Protein AF-X0T5D3-F1 (afdb_monomer)

Mean predicted aligned error: 4.94 Å

Sequence (206 aa):
YFKKELVDKYGFDVNTVKEMEDLEPFLAMVKEQDPDIFPTGIAAIGGGNWAGWITHFGFDEVVGRDMPGAVRLDDTGEIPTAINQYKTDEFKKFARTVADWYQKGYIRSDALAITDATPMVKGALMGVSFGGNCKPGNSAEHLAANGWEIISYPISESVLKTSSIISTMHGINRTSKNPERAMMFMELLNTDVELYNLLTFGIEGI

pLDDT: mean 92.13, std 6.22, range [59.97, 98.38]

Nearest PDB structures (foldseek):
  5swa-assembly1_A  TM=7.106E-01  e=6.062E-08  Streptococcus pneumoniae
  5suo-assembly1_A  TM=8.294E-01  e=1.086E-06  Streptococcus pneumoniae
  5swb-assembly4_G  TM=6.856E-01  e=2.126E-07  Streptococcus pneumoniae
  6h0h-assembly2_B  TM=4.007E-01  e=3.051E-01  Bifidobacterium animalis subsp. lactis Bl-04
  8xbc-assembly1_A  TM=5.392E-01  e=8.863E-01  Vibrio sp. EA2

Structure (mmCIF, N/CA/C/O backbone):
data_AF-X0T5D3-F1
#
_entry.id   AF-X0T5D3-F1
#
loop_
_atom_site.group_PDB
_atom_site.id
_atom_site.type_symbol
_atom_site.label_atom_id
_atom_site.label_alt_id
_atom_site.label_comp_id
_atom_site.label_asym_id
_atom_site.label_entity_id
_atom_site.label_seq_id
_atom_site.pdbx_PDB_ins_code
_atom_site.Cartn_x
_atom_site.Cartn_y
_atom_site.Cartn_z
_atom_site.occupancy
_atom_site.B_iso_or_equiv
_atom_site.auth_seq_id
_atom_site.auth_comp_id
_atom_site.auth_asym_id
_atom_site.auth_atom_id
_atom_site.pdbx_PDB_model_num
ATOM 1 N N . TYR A 1 1 ? -7.374 -0.073 2.476 1.00 90.38 1 TYR A N 1
ATOM 2 C CA . TYR A 1 1 ? -8.604 -0.886 2.439 1.00 90.38 1 TYR A CA 1
ATOM 3 C C . TYR A 1 1 ? -9.351 -0.728 3.749 1.00 90.38 1 TYR A C 1
ATOM 5 O O . TYR A 1 1 ? -8.736 -0.882 4.796 1.00 90.38 1 TYR A O 1
ATOM 13 N N . PHE A 1 2 ? -10.643 -0.413 3.707 1.00 95.00 2 PHE A N 1
ATOM 14 C CA . PHE A 1 2 ? -11.493 -0.342 4.902 1.00 95.00 2 PHE A CA 1
ATOM 15 C C . PHE A 1 2 ? -12.265 -1.647 5.067 1.00 95.00 2 PHE A C 1
ATOM 17 O O . PHE A 1 2 ? -12.753 -2.179 4.071 1.00 95.00 2 PHE A O 1
ATOM 24 N N . LYS A 1 3 ? -12.435 -2.145 6.294 1.00 96.44 3 LYS A N 1
ATOM 25 C CA . LYS A 1 3 ? -13.370 -3.242 6.575 1.00 96.44 3 LYS A CA 1
ATOM 26 C C . LYS A 1 3 ? -14.795 -2.747 6.345 1.00 96.44 3 LYS A C 1
ATOM 28 O O . LYS A 1 3 ? -15.264 -1.871 7.070 1.00 96.44 3 LYS A O 1
ATOM 33 N N . LYS A 1 4 ? -15.469 -3.295 5.326 1.00 96.88 4 LYS A N 1
ATOM 34 C CA . LYS A 1 4 ? -16.761 -2.780 4.841 1.00 96.88 4 LYS A CA 1
ATOM 35 C C . LYS A 1 4 ? -17.812 -2.738 5.953 1.00 96.88 4 LYS A C 1
ATOM 37 O O . LYS A 1 4 ? -18.483 -1.730 6.117 1.00 96.88 4 LYS A O 1
ATOM 42 N N . GLU A 1 5 ? -17.877 -3.800 6.750 1.00 97.38 5 GLU A N 1
ATOM 43 C CA . GLU A 1 5 ? -18.797 -3.926 7.884 1.00 97.38 5 GLU A CA 1
ATOM 44 C C . GLU A 1 5 ? -18.714 -2.737 8.854 1.00 97.38 5 GLU A C 1
ATOM 46 O O . GLU A 1 5 ? -19.742 -2.225 9.282 1.00 97.38 5 GLU A O 1
ATOM 51 N N . LEU A 1 6 ? -17.505 -2.253 9.165 1.00 98.31 6 LEU A N 1
ATOM 52 C CA . LEU A 1 6 ? -17.321 -1.119 10.077 1.00 98.31 6 LEU A CA 1
ATOM 53 C C . LEU A 1 6 ? -17.702 0.208 9.419 1.00 98.31 6 LEU A C 1
ATOM 55 O O . LEU A 1 6 ? -18.280 1.076 10.067 1.00 98.31 6 LEU A O 1
ATOM 59 N N . VAL A 1 7 ? -17.405 0.362 8.126 1.00 98.06 7 VAL A N 1
ATOM 60 C CA . VAL A 1 7 ? -17.816 1.547 7.360 1.00 98.06 7 VAL A CA 1
ATOM 61 C C . VAL A 1 7 ? -19.337 1.660 7.335 1.00 98.06 7 VAL A C 1
ATOM 63 O O . VAL A 1 7 ? -19.871 2.721 7.655 1.00 98.06 7 VAL A O 1
ATOM 66 N N . ASP A 1 8 ? -20.027 0.559 7.033 1.00 98.12 8 ASP A N 1
ATOM 67 C CA . ASP A 1 8 ? -21.488 0.503 7.027 1.00 98.12 8 ASP A CA 1
ATOM 68 C C . ASP A 1 8 ? -22.060 0.739 8.437 1.00 98.12 8 ASP A C 1
ATOM 70 O O . ASP A 1 8 ? -22.995 1.523 8.597 1.00 98.12 8 ASP A O 1
ATOM 74 N N . LYS A 1 9 ? -21.477 0.103 9.468 1.00 97.94 9 LYS A N 1
ATOM 75 C CA . LYS A 1 9 ? -21.903 0.217 10.876 1.00 97.94 9 LYS A CA 1
ATOM 76 C C . LYS A 1 9 ? -21.876 1.659 11.375 1.00 97.94 9 LYS A C 1
ATOM 78 O O . LYS A 1 9 ? -22.801 2.077 12.066 1.00 97.94 9 LYS A O 1
ATOM 83 N N . TYR A 1 10 ? -20.826 2.408 11.046 1.00 97.75 10 TYR A N 1
ATOM 84 C CA . TYR A 1 10 ? -20.667 3.786 11.513 1.00 97.75 10 TYR A CA 1
ATOM 85 C C . TYR A 1 10 ? -21.203 4.835 10.537 1.00 97.75 10 TYR A C 1
ATOM 87 O O . TYR A 1 10 ? -21.203 6.019 10.865 1.00 97.75 10 TYR A O 1
ATOM 95 N N . GLY A 1 11 ? -21.621 4.432 9.333 1.00 97.31 11 GLY A N 1
ATOM 96 C CA . GLY A 1 11 ? -21.974 5.367 8.266 1.00 97.31 11 GLY A CA 1
ATOM 97 C C . GLY A 1 11 ? -20.806 6.279 7.875 1.00 97.31 11 GLY A C 1
ATOM 98 O O . GLY A 1 11 ? -21.018 7.456 7.587 1.00 97.31 11 GLY A O 1
ATOM 99 N N . PHE A 1 12 ? -19.573 5.766 7.920 1.00 97.56 12 PHE A N 1
ATOM 100 C CA . PHE A 1 12 ? -18.382 6.550 7.598 1.00 97.56 12 PHE A CA 1
ATOM 101 C C . PHE A 1 12 ? -18.295 6.791 6.086 1.00 97.56 12 PHE A C 1
ATOM 103 O O . PHE A 1 12 ? -18.303 5.848 5.296 1.00 97.56 12 PHE A O 1
ATOM 110 N N . ASP A 1 13 ? -18.189 8.048 5.662 1.00 96.56 13 ASP A N 1
ATOM 111 C CA . ASP A 1 13 ? -18.019 8.370 4.247 1.00 96.56 13 ASP A CA 1
ATOM 112 C C . ASP A 1 13 ? -16.537 8.307 3.861 1.00 96.56 13 ASP A C 1
ATOM 114 O O . ASP A 1 13 ? -15.771 9.233 4.107 1.00 96.56 13 ASP A O 1
ATOM 118 N N . VAL A 1 14 ? -16.125 7.217 3.211 1.00 94.94 14 VAL A N 1
ATOM 119 C CA . VAL A 1 14 ? -14.732 7.041 2.762 1.00 94.94 14 VAL A CA 1
ATOM 120 C C . VAL A 1 14 ? -14.269 8.136 1.794 1.00 94.94 14 VAL A C 1
ATOM 122 O O . VAL A 1 14 ? -13.068 8.371 1.689 1.00 94.94 14 VAL A O 1
ATOM 125 N N . ASN A 1 15 ? -15.190 8.839 1.123 1.00 94.94 15 ASN A N 1
ATOM 126 C CA . ASN A 1 15 ? -14.850 9.912 0.186 1.00 94.94 15 ASN A CA 1
ATOM 127 C C . ASN A 1 15 ? -14.327 11.175 0.883 1.00 94.94 15 ASN A C 1
ATOM 129 O O . ASN A 1 15 ? -13.747 12.045 0.229 1.00 94.94 15 ASN A O 1
ATOM 133 N N . THR A 1 16 ? -14.513 11.300 2.200 1.00 94.25 16 THR A N 1
ATOM 134 C CA . THR A 1 16 ? -13.952 12.423 2.961 1.00 94.25 16 THR A CA 1
ATOM 135 C C . THR A 1 16 ? -12.461 12.256 3.222 1.00 94.25 16 THR A C 1
ATOM 137 O O . THR A 1 16 ? -11.817 13.226 3.605 1.00 94.25 16 THR A O 1
ATOM 140 N N . VAL A 1 17 ? -11.905 11.059 3.011 1.00 93.75 17 VAL A N 1
ATOM 141 C CA . VAL A 1 17 ? -10.496 10.762 3.276 1.00 93.75 17 VAL A CA 1
ATOM 142 C C . VAL A 1 17 ? -9.631 11.283 2.135 1.00 93.75 17 VAL A C 1
ATOM 144 O O . VAL A 1 17 ? -9.708 10.791 1.006 1.00 93.75 17 VAL A O 1
ATOM 147 N N . LYS A 1 18 ? -8.792 12.275 2.432 1.00 90.44 18 LYS A N 1
ATOM 148 C CA . LYS A 1 18 ? -7.822 12.856 1.496 1.00 90.44 18 LYS A CA 1
ATOM 149 C C . LYS A 1 18 ? -6.404 12.727 2.007 1.00 90.44 18 LYS A C 1
ATOM 151 O O . LYS A 1 18 ? -5.516 12.481 1.206 1.00 90.44 18 LYS A O 1
ATOM 156 N N . GLU A 1 19 ? -6.201 12.864 3.307 1.0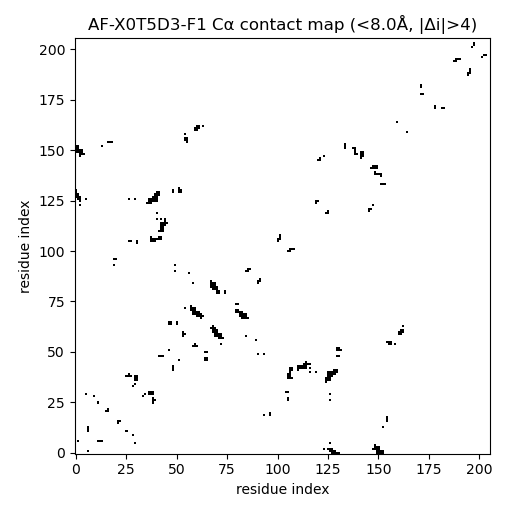0 91.12 19 GLU A N 1
ATOM 157 C CA . GLU A 1 19 ? -4.924 12.665 3.984 1.00 91.12 19 GLU A CA 1
ATOM 158 C C . GLU A 1 19 ? -5.053 11.635 5.110 1.00 91.12 19 GLU A C 1
ATOM 160 O O . GLU A 1 19 ? -6.144 11.150 5.418 1.00 91.12 19 GLU A O 1
ATOM 165 N N . MET A 1 20 ? -3.927 11.240 5.708 1.00 91.38 20 MET A N 1
ATOM 166 C CA . MET A 1 20 ? -3.942 10.230 6.768 1.00 91.38 20 MET A CA 1
ATOM 167 C C . MET A 1 20 ? -4.801 10.672 7.950 1.00 91.38 20 MET A C 1
ATOM 169 O O . MET A 1 20 ? -5.554 9.867 8.483 1.00 91.38 20 MET A O 1
ATOM 173 N N . GLU A 1 21 ? -4.714 11.942 8.334 1.00 94.25 21 GLU A N 1
ATOM 174 C CA . GLU A 1 21 ? -5.425 12.533 9.465 1.00 94.25 21 GLU A CA 1
ATOM 175 C C . GLU A 1 21 ? -6.951 12.405 9.347 1.00 94.25 21 GLU A C 1
ATOM 177 O O . GLU A 1 21 ? -7.622 12.207 10.359 1.00 94.25 21 GLU A O 1
ATOM 182 N N . ASP A 1 22 ? -7.500 12.401 8.128 1.00 95.56 22 ASP A N 1
ATOM 183 C CA . ASP A 1 22 ? -8.940 12.232 7.884 1.00 95.56 22 ASP A CA 1
ATOM 184 C C . ASP A 1 22 ? -9.466 10.845 8.295 1.00 95.56 22 ASP A C 1
ATOM 186 O O . ASP A 1 22 ? -10.675 10.634 8.400 1.00 95.56 22 ASP A O 1
ATOM 190 N N . LEU A 1 23 ? -8.574 9.879 8.542 1.00 95.69 23 LEU A N 1
ATOM 191 C CA . LEU A 1 23 ? -8.940 8.566 9.073 1.00 95.69 23 LEU A CA 1
ATOM 192 C C . LEU A 1 23 ? -9.260 8.612 10.567 1.00 95.69 23 LEU A C 1
ATOM 194 O O . LEU A 1 23 ? -9.943 7.716 11.059 1.00 95.69 23 LEU A O 1
ATOM 198 N N . GLU A 1 24 ? -8.785 9.622 11.300 1.00 97.12 24 GLU A N 1
ATOM 199 C CA . GLU A 1 24 ? -8.873 9.664 12.761 1.00 97.12 24 GLU A CA 1
ATOM 200 C C . GLU A 1 24 ? -10.295 9.448 13.315 1.00 97.12 24 GLU A C 1
ATOM 202 O O . GLU A 1 24 ? -10.427 8.631 14.230 1.00 97.12 24 GLU A O 1
ATOM 207 N N . PRO A 1 25 ? -11.367 10.063 12.773 1.00 97.62 25 PRO A N 1
ATOM 208 C CA . PRO A 1 25 ? -12.726 9.805 13.248 1.00 97.62 25 PRO A CA 1
ATOM 209 C C . PRO A 1 25 ? -13.123 8.329 13.131 1.00 97.62 25 PRO A C 1
ATOM 211 O O . PRO A 1 25 ? -13.709 7.768 14.055 1.00 97.62 25 PRO A O 1
ATOM 214 N N . PHE A 1 26 ? -12.762 7.674 12.024 1.00 98.19 26 PHE A N 1
ATOM 215 C CA . PHE A 1 26 ? -13.008 6.246 11.835 1.00 98.19 26 PHE A CA 1
ATOM 216 C C . PHE A 1 26 ? -12.208 5.407 12.835 1.00 98.19 26 PHE A C 1
ATOM 218 O O . PHE A 1 26 ? -12.765 4.516 13.472 1.00 98.19 26 PHE A O 1
ATOM 225 N N . LEU A 1 27 ? -10.923 5.720 13.031 1.00 98.38 27 LEU A N 1
ATOM 226 C CA . LEU A 1 27 ? -10.068 5.009 13.986 1.00 98.38 27 LEU A CA 1
ATOM 227 C C . LEU A 1 27 ? -10.582 5.129 15.426 1.00 98.38 27 LEU A C 1
ATOM 229 O O . LEU A 1 27 ? -10.565 4.142 16.164 1.00 98.38 27 LEU A O 1
ATOM 233 N N . ALA A 1 28 ? -11.070 6.313 15.805 1.00 98.12 28 ALA A N 1
ATOM 234 C CA . ALA A 1 28 ? -11.669 6.569 17.108 1.00 98.12 28 ALA A CA 1
ATOM 235 C C . ALA A 1 28 ? -12.929 5.718 17.327 1.00 98.12 28 ALA A C 1
ATOM 237 O O . ALA A 1 28 ? -13.038 5.048 18.354 1.00 98.12 28 ALA A O 1
ATOM 238 N N . MET A 1 29 ? -13.831 5.670 16.337 1.00 98.06 29 MET A N 1
ATOM 239 C CA . MET A 1 29 ? -15.051 4.853 16.405 1.00 98.06 29 MET A CA 1
ATOM 240 C C . MET A 1 29 ? -14.738 3.362 16.543 1.00 98.06 29 MET A C 1
ATOM 242 O O . MET A 1 29 ? -15.309 2.708 17.416 1.00 98.06 29 MET A O 1
ATOM 246 N N . VAL A 1 30 ? -13.784 2.839 15.759 1.00 98.25 30 VAL A N 1
ATOM 247 C CA . VAL A 1 30 ? -13.334 1.440 15.889 1.00 98.25 30 VAL A CA 1
ATOM 248 C C . VAL A 1 30 ? -12.785 1.178 17.286 1.00 98.25 30 VAL A C 1
ATOM 250 O O . VAL A 1 30 ? -13.138 0.184 17.916 1.00 98.25 30 VAL A O 1
ATOM 253 N N . LYS A 1 31 ? -11.948 2.083 17.803 1.00 97.62 31 LYS A N 1
ATOM 254 C CA . LYS A 1 31 ? -11.322 1.916 19.116 1.00 97.62 31 LYS A CA 1
ATOM 255 C C . LYS A 1 31 ? -12.337 1.887 20.259 1.00 97.62 31 LYS A C 1
ATOM 257 O O . LYS A 1 31 ? -12.145 1.135 21.213 1.00 97.62 31 LYS A O 1
ATOM 262 N N . GLU A 1 32 ? -13.355 2.736 20.187 1.00 97.31 32 GLU A N 1
ATOM 263 C CA . GLU A 1 32 ? -14.368 2.886 21.231 1.00 97.31 32 GLU A CA 1
ATOM 264 C C . GLU A 1 32 ? -15.408 1.761 21.197 1.00 97.31 32 GLU A C 1
ATOM 266 O O . GLU A 1 32 ? -15.801 1.256 22.248 1.00 97.31 32 GLU A O 1
ATOM 271 N N . GLN A 1 33 ? -15.848 1.358 20.002 1.00 97.75 33 GLN A N 1
ATOM 272 C CA . GLN A 1 33 ? -17.023 0.497 19.841 1.00 97.75 33 GLN A CA 1
ATOM 273 C C . GLN A 1 33 ? -16.688 -0.965 19.526 1.00 97.75 33 GLN A C 1
ATOM 275 O O . GLN A 1 33 ? -17.533 -1.834 19.746 1.00 97.75 33 GLN A O 1
ATOM 280 N N . ASP A 1 34 ? -15.478 -1.255 19.038 1.00 97.12 34 ASP A N 1
ATOM 281 C CA . ASP A 1 34 ? -15.072 -2.588 18.580 1.00 97.12 34 ASP A CA 1
ATOM 282 C C . ASP A 1 34 ? -13.679 -2.947 19.135 1.00 97.12 34 ASP A C 1
ATOM 284 O O . ASP A 1 34 ? -12.702 -3.021 18.389 1.00 97.12 34 ASP A O 1
ATOM 288 N N . PRO A 1 35 ? -13.560 -3.185 20.458 1.00 93.38 35 PRO A N 1
ATOM 289 C CA . PRO A 1 35 ? -12.271 -3.352 21.139 1.00 93.38 35 PRO A CA 1
ATOM 290 C C . PRO A 1 35 ? -11.464 -4.580 20.688 1.00 93.38 35 PRO A C 1
ATOM 292 O O . PRO A 1 35 ? -10.248 -4.605 20.886 1.00 93.38 35 PRO A O 1
ATOM 295 N N . ASP A 1 36 ? -12.116 -5.572 20.074 1.00 94.38 36 ASP A N 1
ATOM 296 C CA . ASP A 1 36 ? -11.475 -6.763 19.497 1.00 94.38 36 ASP A CA 1
ATOM 297 C C . ASP A 1 36 ? -10.887 -6.511 18.094 1.00 94.38 36 ASP A C 1
ATOM 299 O O . ASP A 1 36 ? -10.193 -7.366 17.538 1.00 94.38 36 ASP A O 1
ATOM 303 N N . ILE A 1 37 ? -11.151 -5.337 17.512 1.00 97.06 37 ILE A N 1
ATOM 304 C CA . ILE A 1 37 ? -10.625 -4.909 16.219 1.00 97.06 37 ILE A CA 1
ATOM 305 C C . ILE A 1 37 ? -9.512 -3.889 16.438 1.00 97.06 37 ILE A C 1
ATOM 307 O O . ILE A 1 37 ? -9.650 -2.904 17.161 1.00 97.06 37 ILE A O 1
ATOM 311 N N . PHE A 1 38 ? -8.392 -4.083 15.750 1.00 95.81 38 PHE A N 1
ATOM 312 C CA . PHE A 1 38 ? -7.336 -3.083 15.689 1.00 95.81 38 PHE A CA 1
ATOM 313 C C . PHE A 1 38 ? -7.755 -1.975 14.724 1.00 95.81 38 PHE A C 1
ATOM 315 O O . PHE A 1 38 ? -8.003 -2.273 13.551 1.00 95.81 38 PHE A O 1
ATOM 322 N N . PRO A 1 39 ? -7.819 -0.701 15.159 1.00 97.38 39 PRO A N 1
ATOM 323 C CA . PRO A 1 39 ? -8.232 0.385 14.277 1.00 97.38 39 PRO A CA 1
ATOM 324 C C . PRO A 1 39 ? -7.399 0.443 12.998 1.00 97.38 39 PRO A C 1
ATOM 326 O O . PRO A 1 39 ? -7.960 0.537 11.909 1.00 97.38 39 PRO A O 1
ATOM 329 N N . THR A 1 40 ? -6.077 0.282 13.116 1.00 94.88 40 THR A N 1
ATOM 330 C CA . THR A 1 40 ? -5.146 0.243 11.982 1.00 94.88 40 THR A CA 1
ATOM 331 C C . THR A 1 40 ? -4.451 -1.111 11.825 1.00 94.88 40 THR A C 1
ATOM 333 O O . THR A 1 40 ? -4.220 -1.836 12.792 1.00 94.88 40 THR A O 1
ATOM 336 N N . GLY A 1 41 ? -4.037 -1.408 10.594 1.00 91.31 41 GLY A N 1
ATOM 337 C CA . GLY A 1 41 ? -3.129 -2.501 10.242 1.00 91.31 41 GLY A CA 1
ATOM 338 C C . GLY A 1 41 ? -1.643 -2.127 10.261 1.00 91.31 41 GLY A C 1
ATOM 339 O O . GLY A 1 41 ? -0.847 -2.825 9.638 1.00 91.31 41 GLY A O 1
ATOM 340 N N . ILE A 1 42 ? -1.262 -1.019 10.909 1.00 92.31 42 ILE A N 1
ATOM 341 C CA . ILE A 1 42 ? 0.143 -0.592 11.000 1.00 92.31 42 ILE A CA 1
ATOM 342 C C . ILE A 1 42 ? 0.928 -1.603 11.835 1.00 92.31 42 ILE A C 1
ATOM 344 O O . ILE A 1 42 ? 0.615 -1.851 12.999 1.00 92.31 42 ILE A O 1
ATOM 348 N N . ALA A 1 43 ? 1.978 -2.149 11.232 1.00 90.38 43 ALA A N 1
ATOM 349 C CA . ALA A 1 43 ? 2.872 -3.139 11.821 1.00 90.38 43 ALA A CA 1
ATOM 350 C C . ALA A 1 43 ? 4.278 -3.013 11.214 1.00 90.38 43 ALA A C 1
ATOM 352 O O . ALA A 1 43 ? 4.466 -2.320 10.209 1.00 90.38 43 ALA A O 1
ATOM 353 N N . ALA A 1 44 ? 5.270 -3.692 11.789 1.00 87.06 44 ALA A N 1
ATOM 354 C CA . ALA A 1 44 ? 6.619 -3.818 11.226 1.00 87.06 44 ALA A CA 1
ATOM 355 C C . ALA A 1 44 ? 6.685 -4.842 10.071 1.00 87.06 44 ALA A C 1
ATOM 357 O O . ALA A 1 44 ? 7.592 -5.671 9.996 1.00 87.06 44 ALA A O 1
ATOM 358 N N . ILE A 1 45 ? 5.716 -4.774 9.156 1.00 76.50 45 ILE A N 1
ATOM 359 C CA . ILE A 1 45 ? 5.669 -5.590 7.942 1.00 76.50 45 ILE A CA 1
ATOM 360 C C . ILE A 1 45 ? 6.612 -5.030 6.867 1.00 76.50 45 ILE A C 1
ATOM 362 O O . ILE A 1 45 ? 6.790 -3.815 6.741 1.00 76.50 45 ILE A O 1
ATOM 366 N N . GLY A 1 46 ? 7.248 -5.929 6.108 1.00 60.62 46 GLY A N 1
ATOM 367 C CA . GLY A 1 46 ? 8.281 -5.586 5.125 1.00 60.62 46 GLY A CA 1
ATOM 368 C C . GLY A 1 46 ? 7.797 -4.607 4.048 1.00 60.62 46 GLY A C 1
ATOM 369 O O . GLY A 1 46 ? 6.729 -4.795 3.466 1.00 60.62 46 GLY A O 1
ATOM 370 N N . GLY A 1 47 ? 8.602 -3.575 3.766 1.00 59.97 47 GLY A N 1
ATOM 371 C CA . GLY A 1 47 ? 8.294 -2.526 2.791 1.00 59.97 47 GLY A CA 1
ATOM 372 C C . GLY A 1 47 ? 7.702 -1.238 3.368 1.00 59.97 47 GLY A C 1
ATOM 373 O O . GLY A 1 47 ? 7.255 -0.421 2.571 1.00 59.97 47 GLY A O 1
ATOM 374 N N . GLY A 1 48 ? 7.688 -1.072 4.699 1.00 68.88 48 GLY A N 1
ATOM 375 C CA . GLY A 1 48 ? 7.481 0.193 5.412 1.00 68.88 48 GLY A CA 1
ATOM 376 C C . GLY A 1 48 ? 6.090 0.830 5.268 1.00 68.88 48 GLY A C 1
ATOM 377 O O . GLY A 1 48 ? 5.629 1.137 4.173 1.00 68.88 48 GLY A O 1
ATOM 378 N N . ASN A 1 49 ? 5.437 1.160 6.390 1.00 83.69 49 ASN A N 1
ATOM 379 C CA . ASN A 1 49 ? 4.163 1.906 6.375 1.00 83.69 49 ASN A CA 1
ATOM 380 C C . ASN A 1 49 ? 4.267 3.231 5.586 1.00 83.69 49 ASN A C 1
ATOM 382 O O . ASN A 1 49 ? 3.332 3.608 4.889 1.00 83.69 49 ASN A O 1
ATOM 386 N N . TRP A 1 50 ? 5.433 3.888 5.638 1.00 88.44 50 TRP A N 1
ATOM 387 C CA . TRP A 1 50 ? 5.754 5.058 4.815 1.00 88.44 50 TRP A CA 1
ATOM 388 C C . TRP A 1 50 ? 5.820 4.727 3.319 1.00 88.44 50 TRP A C 1
ATOM 390 O O . TRP A 1 50 ? 5.194 5.403 2.507 1.00 88.44 50 TRP A O 1
ATOM 400 N N . ALA A 1 51 ? 6.556 3.678 2.936 1.00 83.75 51 ALA A N 1
ATOM 401 C CA . ALA A 1 51 ? 6.752 3.349 1.526 1.00 83.75 51 ALA A CA 1
ATOM 402 C C . ALA A 1 51 ? 5.460 2.851 0.853 1.00 83.75 51 ALA A C 1
ATOM 404 O O . ALA A 1 51 ? 5.281 3.022 -0.352 1.00 83.75 51 ALA A O 1
ATOM 405 N N . GLY A 1 52 ? 4.527 2.291 1.630 1.00 82.06 52 GLY A N 1
ATOM 406 C CA . GLY A 1 52 ? 3.172 1.978 1.170 1.00 82.06 52 GLY A CA 1
ATOM 407 C C . GLY A 1 52 ? 2.343 3.206 0.768 1.00 82.06 52 GLY A C 1
ATOM 408 O O . GLY A 1 52 ? 1.402 3.060 -0.006 1.00 82.06 52 GLY A O 1
ATOM 409 N N . TRP A 1 53 ? 2.708 4.398 1.249 1.00 86.25 53 TRP A N 1
ATOM 410 C CA . TRP A 1 53 ? 2.025 5.678 1.010 1.00 86.25 53 TRP A CA 1
ATOM 411 C C . TRP A 1 53 ? 2.873 6.678 0.213 1.00 86.25 53 TRP A C 1
ATOM 413 O O . TRP A 1 53 ? 2.488 7.827 0.027 1.00 86.25 53 TRP A O 1
ATOM 423 N N . ILE A 1 54 ? 4.036 6.261 -0.281 1.00 88.31 54 ILE A N 1
ATOM 424 C CA . ILE A 1 54 ? 5.025 7.161 -0.884 1.00 88.31 54 ILE A CA 1
ATOM 425 C C . ILE A 1 54 ? 4.480 7.972 -2.072 1.00 88.31 54 ILE A C 1
ATOM 427 O O . ILE A 1 54 ? 4.800 9.151 -2.200 1.00 88.31 54 ILE A O 1
ATOM 431 N N . THR A 1 55 ? 3.577 7.389 -2.868 1.00 89.62 55 THR A N 1
ATOM 432 C CA . THR A 1 55 ? 2.908 8.073 -3.987 1.00 89.62 55 THR A CA 1
ATOM 433 C C . THR A 1 55 ? 1.931 9.139 -3.518 1.00 89.62 55 THR A C 1
ATOM 435 O O . THR A 1 55 ? 1.839 10.194 -4.135 1.00 89.62 55 THR A O 1
ATOM 438 N N . HIS A 1 56 ? 1.227 8.892 -2.410 1.00 89.81 56 HIS A N 1
ATOM 439 C CA . HIS A 1 56 ? 0.343 9.877 -1.789 1.00 89.81 56 HIS A CA 1
ATOM 440 C C . HIS A 1 56 ? 1.134 11.108 -1.323 1.00 89.81 56 HIS A C 1
ATOM 442 O O . HIS A 1 56 ? 0.663 12.232 -1.455 1.00 89.81 56 HIS A O 1
ATOM 448 N N . PHE A 1 57 ? 2.376 10.913 -0.877 1.00 92.12 57 PHE A N 1
ATOM 449 C CA . PHE A 1 57 ? 3.282 12.007 -0.520 1.00 92.12 57 PHE A CA 1
ATOM 450 C C . PHE A 1 57 ? 4.021 12.633 -1.718 1.00 92.12 57 PHE A C 1
ATOM 452 O O . PHE A 1 57 ? 4.895 13.478 -1.523 1.00 92.12 57 PHE A O 1
ATOM 459 N N . GLY A 1 58 ? 3.688 12.244 -2.953 1.00 92.75 58 GLY A N 1
ATOM 460 C CA . GLY A 1 58 ? 4.260 12.843 -4.158 1.00 92.75 58 GLY A CA 1
ATOM 461 C C . GLY A 1 58 ? 5.658 12.335 -4.510 1.00 92.75 58 GLY A C 1
ATOM 462 O O . GLY A 1 58 ? 6.436 13.081 -5.103 1.00 92.75 58 GLY A O 1
ATOM 463 N N . PHE A 1 59 ? 6.005 11.099 -4.139 1.00 93.19 59 PHE A N 1
ATOM 464 C CA . PHE A 1 59 ? 7.328 10.524 -4.393 1.00 93.19 59 PHE A CA 1
ATOM 465 C C . PHE A 1 59 ? 7.277 9.188 -5.156 1.00 93.19 59 PHE A C 1
ATOM 467 O O . PHE A 1 59 ? 6.332 8.409 -5.012 1.00 93.19 59 PHE A O 1
ATOM 474 N N . ASP A 1 60 ? 8.354 8.893 -5.888 1.00 91.88 60 ASP A N 1
ATOM 475 C CA . ASP A 1 60 ? 8.683 7.564 -6.424 1.00 91.88 60 ASP A CA 1
ATOM 476 C C . ASP A 1 60 ? 10.030 7.086 -5.859 1.00 91.88 60 ASP A C 1
ATOM 478 O O . ASP A 1 60 ? 11.029 7.813 -5.908 1.00 91.88 60 ASP A O 1
ATOM 482 N N . GLU A 1 61 ? 10.074 5.877 -5.292 1.00 90.12 61 GLU A N 1
ATOM 483 C CA . GLU A 1 61 ? 11.317 5.277 -4.805 1.00 90.12 61 GLU A CA 1
ATOM 484 C C . GLU A 1 61 ? 12.228 4.811 -5.951 1.00 90.12 61 GLU A C 1
ATOM 486 O O . GLU A 1 61 ? 11.810 4.055 -6.825 1.00 90.12 61 GLU A O 1
ATOM 491 N N . VAL A 1 62 ? 13.511 5.187 -5.908 1.00 87.06 62 VAL A N 1
ATOM 492 C CA . VAL A 1 62 ? 14.477 4.832 -6.969 1.00 87.06 62 VAL A CA 1
ATOM 493 C C . VAL A 1 62 ? 15.324 3.618 -6.588 1.00 87.06 62 VAL A C 1
ATOM 495 O O . VAL A 1 62 ? 15.572 2.739 -7.408 1.00 87.06 62 VAL A O 1
ATOM 498 N N . VAL A 1 63 ? 15.794 3.567 -5.339 1.00 79.44 63 VAL A N 1
ATOM 499 C CA . VAL A 1 63 ? 16.756 2.546 -4.878 1.00 79.44 63 VAL A CA 1
ATOM 500 C C . VAL A 1 63 ? 16.051 1.358 -4.220 1.00 79.44 63 VAL A C 1
ATOM 502 O O . VAL A 1 63 ? 16.492 0.217 -4.331 1.00 79.44 63 VAL A O 1
ATOM 505 N N . GLY A 1 64 ? 14.952 1.624 -3.518 1.00 79.38 64 GLY A N 1
ATOM 506 C CA . GLY A 1 64 ? 14.185 0.632 -2.779 1.00 79.38 64 GLY A CA 1
ATOM 507 C C . GLY A 1 64 ? 13.246 1.296 -1.776 1.00 79.38 64 GLY A C 1
ATOM 508 O O . GLY A 1 64 ? 13.440 2.450 -1.404 1.00 79.38 64 GLY A O 1
ATOM 509 N N . ARG A 1 65 ? 12.230 0.555 -1.326 1.00 78.31 65 ARG A N 1
ATOM 510 C CA . ARG A 1 65 ? 11.150 1.076 -0.467 1.00 78.31 65 ARG A CA 1
ATOM 511 C C . ARG A 1 65 ? 11.629 1.607 0.888 1.00 78.31 65 ARG A C 1
ATOM 513 O O . ARG A 1 65 ? 11.115 2.613 1.365 1.00 78.31 65 ARG A O 1
ATOM 520 N N . ASP A 1 66 ? 12.639 0.961 1.463 1.00 79.69 66 ASP A N 1
ATOM 521 C CA . ASP A 1 66 ? 13.166 1.274 2.798 1.00 79.69 66 ASP A CA 1
ATOM 522 C C . ASP A 1 66 ? 14.557 1.941 2.752 1.00 79.69 66 ASP A C 1
ATOM 524 O O . ASP A 1 66 ? 15.285 1.963 3.744 1.00 79.69 66 ASP A O 1
ATOM 528 N N . MET A 1 67 ? 14.955 2.467 1.587 1.00 86.75 67 MET A N 1
ATOM 529 C CA . MET A 1 67 ? 16.263 3.088 1.367 1.00 86.75 67 MET A CA 1
ATOM 530 C C . MET A 1 67 ? 16.110 4.582 1.053 1.00 86.75 67 MET A C 1
ATOM 532 O O . MET A 1 67 ? 15.198 4.962 0.316 1.00 86.75 67 MET A O 1
ATOM 536 N N . PRO A 1 68 ? 16.999 5.458 1.562 1.00 90.94 68 PRO A N 1
ATOM 537 C CA . PRO A 1 68 ? 17.036 6.848 1.129 1.00 90.94 68 PRO A CA 1
ATOM 538 C C . PRO A 1 68 ? 17.285 6.947 -0.378 1.00 90.94 68 PRO A C 1
ATOM 540 O O . PRO A 1 68 ? 18.244 6.362 -0.881 1.00 90.94 68 PRO A O 1
ATOM 543 N N . GLY A 1 69 ? 16.456 7.717 -1.077 1.00 92.19 69 GLY A N 1
ATOM 544 C CA . GLY A 1 69 ? 16.561 7.892 -2.524 1.00 92.19 69 GLY A CA 1
ATOM 545 C C . GLY A 1 69 ? 15.201 7.794 -3.197 1.00 92.19 69 GLY A C 1
ATOM 546 O O . GLY A 1 69 ? 14.766 6.711 -3.591 1.00 92.19 69 GLY A O 1
ATOM 547 N N . ALA A 1 70 ? 14.560 8.945 -3.345 1.00 93.62 70 ALA A N 1
ATOM 548 C CA . ALA A 1 70 ? 13.313 9.105 -4.073 1.00 93.62 70 ALA A CA 1
ATOM 549 C C . ALA A 1 70 ? 13.407 10.300 -5.023 1.00 93.62 70 ALA A C 1
ATOM 551 O O . ALA A 1 70 ? 14.276 11.157 -4.858 1.00 93.62 70 ALA A O 1
ATOM 552 N N . VAL A 1 71 ? 12.496 10.368 -5.982 1.00 94.44 71 VAL A N 1
ATOM 553 C CA . VAL A 1 71 ? 12.261 11.552 -6.818 1.00 94.44 71 VAL A CA 1
ATOM 554 C C . VAL A 1 71 ? 10.863 12.081 -6.538 1.00 94.44 71 VAL A C 1
ATOM 556 O O . VAL A 1 71 ? 9.998 11.340 -6.065 1.00 94.44 71 VAL A O 1
ATOM 559 N N . ARG A 1 72 ? 10.644 13.371 -6.784 1.00 94.25 72 ARG A N 1
ATOM 560 C CA . ARG A 1 72 ? 9.305 13.957 -6.716 1.00 94.25 72 ARG A CA 1
ATOM 561 C C . ARG A 1 72 ? 8.527 13.593 -7.981 1.00 94.25 72 ARG A C 1
ATOM 563 O O . ARG A 1 72 ? 9.091 13.629 -9.069 1.00 94.25 72 ARG A O 1
ATOM 570 N N . LEU A 1 73 ? 7.247 13.260 -7.844 1.00 92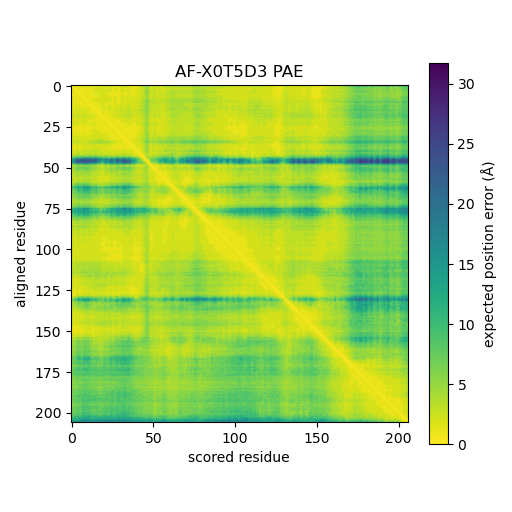.31 73 LEU A N 1
ATOM 571 C CA . LEU A 1 73 ? 6.388 12.913 -8.985 1.00 92.31 73 LEU A CA 1
ATOM 572 C C . LEU A 1 73 ? 6.083 14.117 -9.890 1.00 92.31 73 LEU A C 1
ATOM 574 O O . LEU A 1 73 ? 5.779 13.929 -11.063 1.00 92.31 73 LEU A O 1
ATOM 578 N N . ASP A 1 74 ? 6.173 15.337 -9.359 1.00 91.75 74 ASP A N 1
ATOM 579 C CA . ASP A 1 74 ? 6.011 16.590 -10.102 1.00 91.75 74 ASP A CA 1
ATOM 580 C C . ASP A 1 74 ? 7.332 17.141 -10.672 1.00 91.75 74 ASP A C 1
ATOM 582 O O . ASP A 1 74 ? 7.327 18.170 -11.350 1.00 91.75 74 ASP A O 1
ATOM 586 N N . ASP A 1 75 ? 8.462 16.457 -10.452 1.00 91.38 75 ASP A N 1
ATOM 587 C CA . ASP A 1 75 ? 9.732 16.799 -11.093 1.00 91.38 75 ASP A CA 1
ATOM 588 C C . ASP A 1 7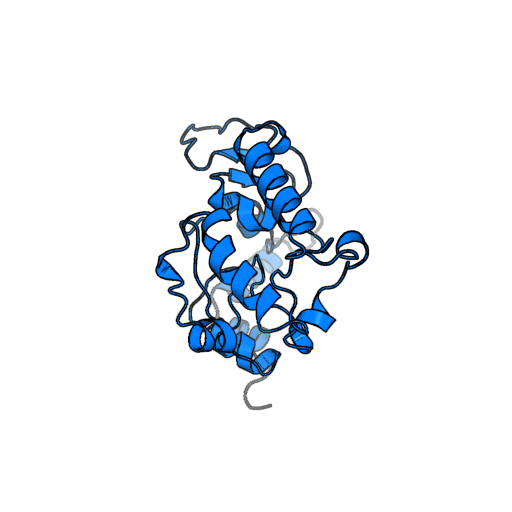5 ? 9.727 16.301 -12.543 1.00 91.38 75 ASP A C 1
ATOM 590 O O . ASP A 1 75 ? 10.060 15.155 -12.847 1.00 91.38 75 ASP A O 1
ATOM 594 N N . THR A 1 76 ? 9.324 17.188 -13.453 1.00 82.19 76 THR A N 1
ATOM 595 C CA . THR A 1 76 ? 9.275 16.923 -14.897 1.00 82.19 76 THR A CA 1
ATOM 596 C C . THR A 1 76 ? 10.602 17.211 -15.607 1.00 82.19 76 THR A C 1
ATOM 598 O O . THR A 1 76 ? 10.613 17.419 -16.824 1.00 82.19 76 THR A O 1
ATOM 601 N N . GLY A 1 77 ? 11.716 17.316 -14.876 1.00 85.81 77 GLY A N 1
ATOM 602 C CA . GLY A 1 77 ? 13.041 17.465 -15.470 1.00 85.81 77 GLY A CA 1
ATOM 603 C C . GLY A 1 77 ? 13.445 16.241 -16.301 1.00 85.81 77 GLY A C 1
ATOM 604 O O . GLY A 1 77 ? 13.017 15.123 -16.032 1.00 85.81 77 GLY A O 1
ATOM 605 N N . GLU A 1 78 ? 14.317 16.436 -17.299 1.00 87.75 78 GLU A N 1
ATOM 606 C CA . GLU A 1 78 ? 14.878 15.329 -18.100 1.00 87.75 78 GLU A CA 1
ATOM 607 C C . GLU A 1 78 ? 15.595 14.291 -17.216 1.00 87.75 78 GLU A C 1
ATOM 609 O O . GLU A 1 78 ? 15.532 13.090 -17.471 1.00 87.75 78 GLU A O 1
ATOM 614 N N . ILE A 1 79 ? 16.242 14.763 -16.144 1.00 87.50 79 ILE A N 1
ATOM 615 C CA . ILE A 1 79 ? 16.816 13.942 -15.078 1.00 87.50 79 ILE A CA 1
ATOM 616 C C . ILE A 1 79 ? 16.261 14.465 -13.748 1.00 87.50 79 ILE A C 1
ATOM 618 O O . ILE A 1 79 ? 16.700 15.527 -13.293 1.00 87.50 79 ILE A O 1
ATOM 622 N N . PRO A 1 80 ? 15.322 13.741 -13.118 1.00 89.06 80 PRO A N 1
ATOM 623 C CA . PRO A 1 80 ? 14.777 14.130 -11.826 1.00 89.06 80 PRO A CA 1
ATOM 624 C C . PRO A 1 80 ? 15.842 14.152 -10.727 1.00 89.06 80 PRO A C 1
ATOM 626 O O . PRO A 1 80 ? 16.786 13.352 -10.713 1.00 89.06 80 PRO A O 1
ATOM 629 N N . THR A 1 81 ? 15.679 15.052 -9.762 1.00 92.00 81 THR A N 1
ATOM 630 C CA . THR A 1 81 ? 16.614 15.177 -8.640 1.00 92.00 81 THR A CA 1
ATOM 631 C C . THR A 1 81 ? 16.324 14.125 -7.577 1.00 92.00 81 THR A C 1
ATOM 633 O O . THR A 1 81 ? 15.266 14.122 -6.947 1.00 92.00 81 THR A O 1
ATOM 636 N N . ALA A 1 82 ? 17.305 13.262 -7.310 1.00 92.56 82 ALA A N 1
ATOM 637 C CA . ALA A 1 82 ? 17.226 12.323 -6.201 1.00 92.56 82 ALA A CA 1
ATOM 638 C C . ALA A 1 82 ? 17.326 13.056 -4.853 1.00 92.56 82 ALA A C 1
ATOM 640 O O . ALA A 1 82 ? 18.268 13.810 -4.593 1.00 92.56 82 ALA A O 1
ATOM 641 N N . ILE A 1 83 ? 16.380 12.783 -3.963 1.00 94.50 83 ILE A N 1
ATOM 642 C CA . ILE A 1 83 ? 16.304 13.346 -2.617 1.00 94.50 83 ILE A CA 1
ATOM 643 C C . ILE A 1 83 ? 16.244 12.239 -1.564 1.00 94.50 83 ILE A C 1
ATOM 645 O O . ILE A 1 83 ? 15.861 11.099 -1.824 1.00 94.50 83 ILE A O 1
ATOM 649 N N . ASN A 1 84 ? 16.595 12.593 -0.330 1.00 94.75 84 ASN A N 1
ATOM 650 C CA . ASN A 1 84 ? 16.335 11.745 0.825 1.00 94.75 84 ASN A CA 1
ATOM 651 C C . ASN A 1 84 ? 14.943 12.073 1.381 1.00 94.75 84 ASN A C 1
ATOM 653 O O . ASN A 1 84 ? 14.776 13.059 2.104 1.00 94.75 84 ASN A O 1
ATOM 657 N N . GLN A 1 85 ? 13.964 11.230 1.061 1.00 94.00 85 GLN A N 1
ATOM 658 C CA . GLN A 1 85 ? 12.567 11.374 1.465 1.00 94.00 85 GLN A CA 1
ATOM 659 C C . GLN A 1 85 ? 12.383 11.442 2.989 1.00 94.00 85 GLN A C 1
ATOM 661 O O . GLN A 1 85 ? 11.487 12.130 3.464 1.00 94.00 85 GLN A O 1
ATOM 666 N N . TYR A 1 86 ? 13.276 10.840 3.779 1.00 93.50 86 TYR A N 1
ATOM 667 C CA . TYR A 1 86 ? 13.200 10.863 5.245 1.00 93.50 86 TYR A CA 1
ATOM 668 C C . TYR A 1 86 ? 13.611 12.206 5.872 1.00 93.50 86 TYR A C 1
ATOM 670 O O . TYR A 1 86 ? 13.471 12.398 7.078 1.00 93.50 86 TYR A O 1
ATOM 678 N N . LYS A 1 87 ? 14.136 13.152 5.081 1.00 95.81 87 LYS A N 1
ATOM 679 C CA . LYS A 1 87 ? 14.465 14.517 5.537 1.00 95.81 87 LYS A CA 1
ATOM 680 C C . LYS A 1 87 ? 13.372 15.544 5.227 1.00 95.81 87 LYS A C 1
ATOM 682 O O . LYS A 1 87 ? 13.529 16.714 5.579 1.00 95.81 87 LYS A O 1
ATOM 687 N N . THR A 1 88 ? 12.298 15.118 4.570 1.00 96.00 88 THR A N 1
ATOM 688 C CA . THR A 1 88 ? 11.221 15.983 4.077 1.00 96.00 88 THR A CA 1
ATOM 689 C C . THR A 1 88 ? 10.207 16.320 5.173 1.00 96.00 88 THR A C 1
ATOM 691 O O . THR A 1 88 ? 10.178 15.676 6.227 1.00 96.00 88 THR A O 1
ATOM 694 N N . ASP A 1 89 ? 9.387 17.347 4.956 1.00 97.19 89 ASP A N 1
ATOM 695 C CA . ASP A 1 89 ? 8.343 17.719 5.917 1.00 97.19 89 ASP A CA 1
ATOM 696 C C . ASP A 1 89 ? 7.163 16.740 5.879 1.00 97.19 89 ASP A C 1
ATOM 698 O O . ASP A 1 89 ? 6.547 16.488 6.913 1.00 97.19 89 ASP A O 1
ATOM 702 N N . GLU A 1 90 ? 6.928 16.095 4.739 1.00 95.69 90 GLU A N 1
ATOM 703 C CA . GLU A 1 90 ? 5.965 15.012 4.552 1.00 95.69 90 GLU A CA 1
ATOM 704 C C . GLU A 1 90 ? 6.303 13.822 5.455 1.00 95.69 90 GLU A C 1
ATOM 706 O O . GLU A 1 90 ? 5.438 13.331 6.181 1.00 95.69 90 GLU A O 1
ATOM 711 N N . PHE A 1 91 ? 7.577 13.412 5.504 1.00 95.12 91 PHE A N 1
ATOM 712 C CA . PHE A 1 91 ? 8.002 12.345 6.414 1.00 95.12 91 PHE A CA 1
ATOM 713 C C . PHE A 1 91 ? 7.866 12.749 7.883 1.00 95.12 91 PHE A C 1
ATOM 715 O O . PHE A 1 91 ? 7.416 11.954 8.710 1.00 95.12 91 PHE A O 1
ATOM 722 N N . LYS A 1 92 ? 8.208 13.998 8.228 1.00 96.62 92 LYS A N 1
ATOM 723 C CA . LYS A 1 92 ? 8.011 14.504 9.597 1.00 96.62 92 LYS A CA 1
ATOM 724 C C . LYS A 1 92 ? 6.532 14.507 9.984 1.00 96.62 92 LYS A C 1
ATOM 726 O O . LYS A 1 92 ? 6.227 14.144 11.119 1.00 96.62 92 LYS A O 1
ATOM 731 N N . LYS A 1 93 ? 5.632 14.910 9.078 1.00 96.31 93 LYS A N 1
ATOM 732 C CA . LYS A 1 93 ? 4.177 14.885 9.292 1.00 96.31 93 LYS A CA 1
ATOM 733 C C . LYS A 1 93 ? 3.703 13.449 9.506 1.00 96.31 93 LYS A C 1
ATOM 735 O O . LYS A 1 93 ? 3.163 13.165 10.567 1.00 96.31 93 LYS A O 1
ATOM 740 N N . PHE A 1 94 ? 4.041 12.532 8.599 1.00 94.88 94 PHE A N 1
ATOM 741 C CA . PHE A 1 94 ? 3.739 11.103 8.735 1.00 94.88 94 PHE A CA 1
ATOM 742 C C . PHE A 1 94 ? 4.184 10.530 10.086 1.00 94.88 94 PHE A C 1
ATOM 744 O O . PHE A 1 94 ? 3.392 9.914 10.795 1.00 94.88 94 PHE A O 1
ATOM 751 N N . ALA A 1 95 ? 5.441 10.762 10.476 1.00 94.62 95 ALA A N 1
ATOM 752 C CA . ALA A 1 95 ? 5.980 10.240 11.727 1.00 94.62 95 ALA A CA 1
ATOM 753 C C . ALA A 1 95 ? 5.237 10.790 12.956 1.00 94.62 95 ALA A C 1
ATOM 755 O O . ALA A 1 95 ? 5.015 10.050 13.914 1.00 94.62 95 ALA A O 1
ATOM 756 N N . ARG A 1 96 ? 4.824 12.065 12.931 1.00 97.31 96 ARG A N 1
ATOM 757 C CA . ARG A 1 96 ? 4.006 12.668 13.997 1.00 97.31 96 ARG A CA 1
ATOM 758 C C . ARG A 1 96 ? 2.613 12.052 14.055 1.00 97.31 96 ARG A C 1
ATOM 760 O O . ARG A 1 96 ? 2.184 11.695 15.146 1.00 97.31 96 ARG A O 1
ATOM 767 N N . THR A 1 97 ? 1.950 11.881 12.915 1.00 96.31 97 THR A N 1
ATOM 768 C CA . THR A 1 97 ? 0.605 11.290 12.829 1.00 96.31 97 THR A CA 1
ATOM 769 C C . THR A 1 97 ? 0.608 9.845 13.325 1.00 96.31 97 THR A C 1
ATOM 771 O O . THR A 1 97 ? -0.197 9.474 14.174 1.00 96.31 97 THR A O 1
ATOM 774 N N . VAL A 1 98 ? 1.586 9.039 12.905 1.00 94.75 98 VAL A N 1
ATOM 775 C CA . VAL A 1 98 ? 1.744 7.658 13.391 1.00 94.75 98 VAL A CA 1
ATOM 776 C C . VAL A 1 98 ? 2.067 7.619 14.892 1.00 94.75 98 VAL A C 1
ATOM 778 O O . VAL A 1 98 ? 1.538 6.769 15.607 1.00 94.75 98 VAL A O 1
ATOM 781 N N . ALA A 1 99 ? 2.896 8.536 15.402 1.00 95.88 99 ALA A N 1
ATOM 782 C CA . ALA A 1 99 ? 3.192 8.614 16.835 1.00 95.88 99 ALA A CA 1
ATOM 783 C C . ALA A 1 99 ? 1.959 9.000 17.672 1.00 95.88 99 ALA A C 1
ATOM 785 O O . ALA A 1 99 ? 1.734 8.413 18.730 1.00 95.88 99 ALA A O 1
ATOM 786 N N . ASP A 1 100 ? 1.150 9.944 17.196 1.00 98.19 100 ASP A N 1
ATOM 787 C CA . ASP A 1 100 ? -0.112 10.336 17.827 1.00 98.19 100 ASP A CA 1
ATOM 788 C C . ASP A 1 100 ? -1.119 9.173 17.842 1.00 98.19 100 ASP A C 1
ATOM 790 O O . ASP A 1 100 ? -1.661 8.827 18.893 1.00 98.19 100 ASP A O 1
ATOM 794 N N . TRP A 1 101 ? -1.282 8.466 16.722 1.00 97.56 101 TRP A N 1
ATOM 795 C CA . TRP A 1 101 ? -2.132 7.273 16.647 1.00 97.56 101 TRP A CA 1
ATOM 796 C C . TRP A 1 101 ? -1.684 6.152 17.581 1.00 97.56 101 TRP A C 1
ATOM 798 O O . TRP A 1 101 ? -2.520 5.443 18.147 1.00 97.56 101 TRP A O 1
ATOM 808 N N . TYR A 1 102 ? -0.375 5.992 17.775 1.00 96.88 102 TYR A N 1
ATOM 809 C CA . TYR A 1 102 ? 0.157 5.061 18.764 1.00 96.88 102 TYR A CA 1
ATOM 810 C C . TYR A 1 102 ? -0.222 5.483 20.191 1.00 96.88 102 TYR A C 1
ATOM 812 O O . TYR A 1 102 ? -0.704 4.656 20.962 1.00 96.88 102 TYR A O 1
ATOM 820 N N . GLN A 1 103 ? -0.084 6.769 20.532 1.00 97.62 103 GLN A N 1
ATOM 821 C CA . GLN A 1 103 ? -0.469 7.303 21.848 1.00 97.62 103 GLN A CA 1
ATOM 822 C C . GLN A 1 103 ? -1.974 7.174 22.122 1.00 97.62 103 GLN A C 1
ATOM 824 O O . GLN A 1 103 ? -2.366 6.878 23.249 1.00 97.62 103 GLN A O 1
ATOM 829 N N . LYS A 1 104 ? -2.812 7.331 21.092 1.00 97.75 104 LYS A N 1
ATOM 830 C CA . LYS A 1 104 ? -4.271 7.131 21.160 1.00 97.75 104 LYS A CA 1
ATOM 831 C C . LYS A 1 104 ? -4.687 5.652 21.161 1.00 97.75 104 LYS A C 1
ATOM 833 O O . LYS A 1 104 ? -5.856 5.335 21.366 1.00 97.75 104 LYS A O 1
ATOM 838 N N . GLY A 1 105 ? -3.745 4.726 20.961 1.00 96.62 105 GLY A N 1
ATOM 839 C CA . GLY A 1 105 ? -4.003 3.285 20.963 1.00 96.62 105 GLY A CA 1
ATOM 840 C C . GLY A 1 105 ? -4.714 2.768 19.708 1.00 96.62 105 GLY A C 1
ATOM 841 O O . GLY A 1 105 ? -5.339 1.705 19.764 1.00 96.62 105 GLY A O 1
ATOM 842 N N . TYR A 1 106 ? -4.634 3.505 18.595 1.00 97.62 106 TYR A N 1
ATOM 843 C CA . TYR A 1 106 ? -5.119 3.076 17.274 1.00 97.62 106 TYR A CA 1
ATOM 844 C C . TYR A 1 106 ? -4.161 2.099 16.586 1.00 97.62 106 TYR A C 1
ATOM 846 O O . TYR A 1 106 ? -4.548 1.351 15.683 1.00 97.62 106 TYR A O 1
ATOM 854 N N . ILE A 1 107 ? -2.902 2.110 17.020 1.00 95.75 107 ILE A N 1
ATOM 855 C CA . ILE A 1 107 ? -1.862 1.168 16.620 1.00 95.75 107 ILE A CA 1
ATOM 856 C C . ILE A 1 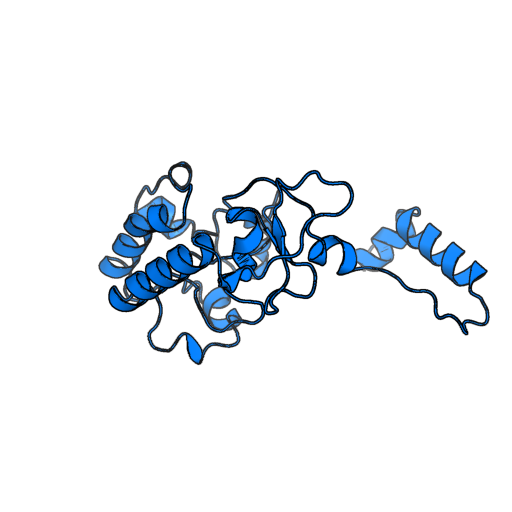107 ? -1.624 0.218 17.789 1.00 95.75 107 ILE A C 1
ATOM 858 O O . ILE A 1 107 ? -1.619 0.625 18.952 1.00 95.75 107 ILE A O 1
ATOM 862 N N . ARG A 1 108 ? -1.422 -1.062 17.482 1.00 93.31 108 ARG A N 1
ATOM 863 C CA . ARG A 1 108 ? -1.112 -2.074 18.491 1.00 93.31 108 ARG A CA 1
ATOM 864 C C . ARG A 1 108 ? 0.186 -1.744 19.230 1.00 93.31 108 ARG A C 1
ATOM 866 O O . ARG A 1 108 ? 1.175 -1.352 18.615 1.00 93.31 108 ARG A O 1
ATOM 873 N N . SER A 1 109 ? 0.217 -1.985 20.538 1.00 94.19 109 SER A N 1
ATOM 874 C CA . SER A 1 109 ? 1.423 -1.784 21.355 1.00 94.19 109 SER A CA 1
ATOM 875 C C . SER A 1 109 ? 2.572 -2.720 20.961 1.00 94.19 109 SER A C 1
ATOM 877 O O . SER A 1 109 ? 3.737 -2.356 21.089 1.00 94.19 109 SER A O 1
ATOM 879 N N . ASP A 1 110 ? 2.253 -3.905 20.439 1.00 93.69 110 ASP A N 1
ATOM 880 C CA . ASP A 1 110 ? 3.209 -4.894 19.936 1.00 93.69 110 ASP A CA 1
ATOM 881 C C . ASP A 1 110 ? 3.462 -4.785 18.422 1.00 93.69 110 ASP A C 1
ATOM 883 O O . ASP A 1 110 ? 4.071 -5.682 17.845 1.00 93.69 110 ASP A O 1
ATOM 887 N N . ALA A 1 111 ? 3.050 -3.690 17.765 1.00 92.50 111 ALA A N 1
ATOM 888 C CA . ALA A 1 111 ? 3.140 -3.527 16.308 1.00 92.50 111 ALA A CA 1
ATOM 889 C C . ALA A 1 111 ? 4.546 -3.779 15.731 1.00 92.50 111 ALA A C 1
ATOM 891 O O . ALA A 1 111 ? 4.670 -4.264 14.608 1.00 92.50 111 ALA A O 1
ATOM 892 N N . LEU A 1 112 ? 5.606 -3.494 16.497 1.00 91.19 112 LEU A N 1
ATOM 893 C CA . LEU A 1 112 ? 6.992 -3.728 16.076 1.00 91.19 112 LEU A CA 1
ATOM 894 C C . LEU A 1 112 ? 7.410 -5.207 16.071 1.00 91.19 112 LEU A C 1
ATOM 896 O O . LEU A 1 112 ? 8.377 -5.556 15.400 1.00 91.19 112 LEU A O 1
ATOM 900 N N . ALA A 1 113 ? 6.704 -6.073 16.800 1.00 92.88 113 ALA A N 1
ATOM 901 C CA . ALA A 1 113 ? 6.945 -7.517 16.803 1.00 92.88 113 ALA A CA 1
ATOM 902 C C . ALA A 1 113 ? 6.189 -8.244 15.676 1.00 92.88 113 ALA A C 1
ATOM 904 O O . ALA A 1 113 ? 6.448 -9.418 15.412 1.00 92.88 113 ALA A O 1
ATOM 905 N N . ILE A 1 114 ? 5.257 -7.558 15.009 1.00 91.19 114 ILE A N 1
ATOM 906 C CA . ILE A 1 114 ? 4.424 -8.122 13.948 1.00 91.19 114 ILE A CA 1
ATOM 907 C C . ILE A 1 114 ? 5.139 -7.933 12.612 1.00 91.19 114 ILE A C 1
ATOM 909 O O . ILE A 1 114 ? 5.119 -6.850 12.030 1.00 91.19 114 ILE A O 1
ATOM 913 N N . THR A 1 115 ? 5.760 -9.004 12.125 1.00 90.00 115 THR A N 1
ATOM 914 C CA . THR A 1 115 ? 6.463 -9.036 10.831 1.00 90.00 115 THR A CA 1
ATOM 915 C C . THR A 1 115 ? 5.655 -9.715 9.720 1.00 90.00 115 THR A C 1
ATOM 917 O O . THR A 1 115 ? 6.011 -9.599 8.549 1.00 90.00 115 THR A O 1
ATOM 920 N N . ASP A 1 116 ? 4.541 -10.367 10.072 1.00 88.94 116 ASP A N 1
ATOM 921 C CA . ASP A 1 116 ? 3.573 -10.977 9.156 1.00 88.94 116 ASP A CA 1
ATOM 922 C C . ASP A 1 116 ? 2.143 -10.565 9.549 1.00 88.94 116 ASP A C 1
ATOM 924 O O . ASP A 1 116 ? 1.682 -10.839 10.658 1.00 88.94 116 ASP A O 1
ATOM 928 N N . ALA A 1 117 ? 1.433 -9.908 8.629 1.00 88.00 117 ALA 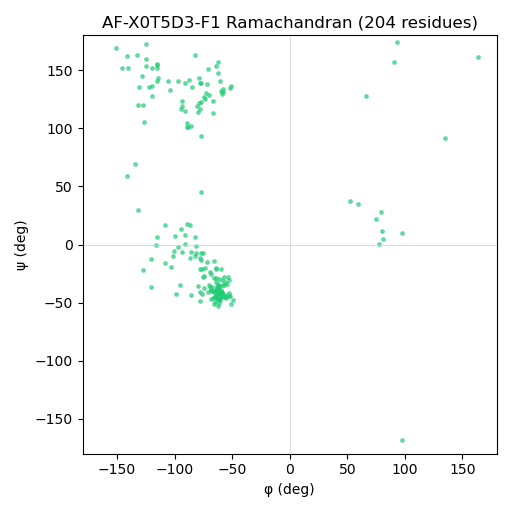A N 1
ATOM 929 C CA . ALA A 1 117 ? 0.048 -9.476 8.828 1.00 88.00 117 ALA A CA 1
ATOM 930 C C . ALA A 1 117 ? -0.989 -10.562 8.486 1.00 88.00 117 ALA A C 1
ATOM 932 O O . ALA A 1 117 ? -2.178 -10.365 8.747 1.00 88.00 117 ALA A O 1
ATOM 933 N N . THR A 1 118 ? -0.580 -11.707 7.929 1.00 90.12 118 THR A N 1
ATOM 934 C CA . THR A 1 118 ? -1.493 -12.773 7.479 1.00 90.12 118 THR A CA 1
ATOM 935 C C . THR A 1 118 ? -2.499 -13.203 8.555 1.00 90.12 118 THR A C 1
ATOM 937 O O . THR A 1 118 ? -3.687 -13.297 8.232 1.00 90.12 118 THR A O 1
ATOM 940 N N . PRO A 1 119 ? -2.114 -13.409 9.834 1.00 92.19 119 PRO A N 1
ATOM 941 C CA . PRO A 1 119 ? -3.077 -13.764 10.879 1.00 92.19 119 PRO A CA 1
ATOM 942 C C . PRO A 1 119 ? -4.139 -12.682 11.117 1.00 92.19 119 PRO A C 1
ATOM 944 O O . PRO A 1 119 ? -5.313 -12.999 11.293 1.00 92.19 119 PRO A O 1
ATOM 947 N N . MET A 1 120 ? -3.752 -11.403 11.073 1.00 91.44 120 MET A N 1
ATOM 948 C CA . MET A 1 120 ? -4.674 -10.273 11.239 1.00 91.44 120 MET A CA 1
ATOM 949 C C . MET A 1 120 ? -5.647 -10.153 10.065 1.00 91.44 120 MET A C 1
ATOM 951 O O . MET A 1 120 ? -6.828 -9.879 10.279 1.00 91.44 120 MET A O 1
ATOM 955 N N . VAL A 1 121 ? -5.168 -10.385 8.838 1.00 91.69 121 VAL A N 1
ATOM 956 C CA . VAL A 1 121 ? -6.005 -10.390 7.628 1.00 91.69 121 VAL A CA 1
ATOM 957 C C . VAL A 1 121 ? -6.998 -11.548 7.674 1.00 91.69 121 VAL A C 1
ATOM 959 O O . VAL A 1 121 ? -8.197 -11.321 7.536 1.00 91.69 121 VAL A O 1
ATOM 962 N N . LYS A 1 122 ? -6.537 -12.780 7.926 1.00 92.62 122 LYS A N 1
ATOM 963 C CA . LYS A 1 122 ? -7.413 -13.964 7.980 1.00 92.62 122 LYS A CA 1
ATOM 964 C C . LYS A 1 122 ? -8.425 -13.908 9.121 1.00 92.62 122 LYS A C 1
ATOM 966 O O . LYS A 1 122 ? -9.527 -14.419 8.974 1.00 92.62 122 LYS A O 1
ATOM 971 N N . GLY A 1 123 ? -8.063 -13.286 10.240 1.00 94.38 123 GLY A N 1
ATOM 972 C CA . GLY A 1 123 ? -8.969 -13.079 11.369 1.00 94.38 123 GLY A CA 1
ATOM 973 C C . GLY A 1 123 ? -9.913 -11.882 11.221 1.00 94.38 123 GLY A C 1
ATOM 974 O O . GLY A 1 123 ? -10.688 -11.635 12.137 1.00 94.38 123 GLY A O 1
ATOM 975 N N . ALA A 1 124 ? -9.838 -11.113 10.125 1.00 95.00 124 ALA A N 1
ATOM 976 C CA . ALA A 1 124 ? -10.606 -9.877 9.931 1.00 95.00 124 ALA A CA 1
ATOM 977 C C . ALA A 1 124 ? -10.469 -8.875 11.101 1.00 95.00 124 ALA A C 1
ATOM 979 O O . ALA A 1 124 ? -11.437 -8.206 11.478 1.00 95.00 124 ALA A O 1
ATOM 980 N N . LEU A 1 125 ? -9.260 -8.783 11.673 1.00 95.50 125 LEU A N 1
ATOM 981 C CA . LEU A 1 125 ? -8.968 -8.075 12.928 1.00 95.50 125 LEU A CA 1
ATOM 982 C C . LEU A 1 125 ? -8.570 -6.604 12.738 1.00 95.50 125 LEU A C 1
ATOM 984 O O . LEU A 1 125 ? -8.111 -5.976 13.684 1.00 95.50 125 LEU A O 1
ATOM 988 N N . MET A 1 126 ? -8.683 -6.051 11.530 1.00 94.75 126 MET A N 1
ATOM 989 C CA . MET A 1 126 ? -8.268 -4.677 11.225 1.00 94.75 126 MET A CA 1
ATOM 990 C C . MET A 1 126 ? -9.446 -3.848 10.726 1.00 94.75 126 MET A C 1
ATOM 992 O O . MET A 1 126 ? -10.201 -4.310 9.872 1.00 94.75 126 MET A O 1
ATOM 996 N N . GLY A 1 127 ? -9.566 -2.612 11.210 1.00 96.25 127 GLY A N 1
ATOM 997 C CA . GLY A 1 127 ? -10.551 -1.651 10.717 1.00 96.25 127 GLY A CA 1
ATOM 998 C C . GLY A 1 127 ? -10.133 -1.024 9.390 1.00 96.25 127 GLY A C 1
ATOM 999 O O . GLY A 1 127 ? -10.903 -1.021 8.428 1.00 96.25 127 GLY A O 1
ATOM 1000 N N . VAL A 1 128 ? -8.890 -0.547 9.309 1.00 93.88 128 VAL A N 1
ATOM 1001 C CA . VAL A 1 128 ? -8.268 -0.094 8.062 1.00 93.88 128 VAL A CA 1
ATOM 1002 C C . VAL A 1 128 ? -6.885 -0.716 7.897 1.00 93.88 128 VAL A C 1
ATOM 1004 O O . VAL A 1 128 ? -6.089 -0.761 8.833 1.00 93.88 128 VAL A O 1
ATOM 1007 N N . SER A 1 129 ? -6.579 -1.192 6.694 1.00 88.94 129 SER A N 1
ATOM 1008 C CA . SER A 1 129 ? -5.236 -1.613 6.299 1.00 88.94 129 SER A CA 1
ATOM 1009 C C . SER A 1 129 ? -4.690 -0.716 5.196 1.00 88.94 129 SER A C 1
ATOM 1011 O O . SER A 1 129 ? -5.431 -0.120 4.405 1.00 88.94 129 SER A O 1
ATOM 1013 N N . PHE A 1 130 ? -3.369 -0.606 5.165 1.00 83.19 130 PHE A N 1
ATOM 1014 C CA . PHE A 1 130 ? -2.640 0.331 4.328 1.00 83.19 130 PHE A CA 1
ATOM 1015 C C . PHE A 1 130 ? -1.803 -0.399 3.286 1.00 83.19 130 PHE A C 1
ATOM 1017 O O . PHE A 1 130 ? -1.213 -1.438 3.575 1.00 83.19 130 PHE A O 1
ATOM 1024 N N . GLY A 1 131 ? -1.726 0.180 2.090 1.00 73.50 131 GLY A N 1
ATOM 1025 C CA . GLY A 1 131 ? -0.982 -0.383 0.970 1.00 73.50 131 GLY A CA 1
ATOM 1026 C C . GLY A 1 131 ? -1.825 -1.250 0.034 1.00 73.50 131 GLY A C 1
ATOM 1027 O O . GLY A 1 131 ? -3.006 -1.504 0.265 1.00 73.50 131 GLY A O 1
ATOM 1028 N N . GLY A 1 132 ? -1.176 -1.674 -1.051 1.00 73.56 132 GLY A N 1
ATOM 1029 C CA . GLY A 1 132 ? -1.788 -2.414 -2.150 1.00 73.56 132 GLY A CA 1
ATOM 1030 C C . GLY A 1 132 ? -2.323 -1.511 -3.264 1.00 73.56 132 GLY A C 1
ATOM 1031 O O . GLY A 1 132 ? -2.594 -0.326 -3.073 1.00 73.56 132 GLY A O 1
ATOM 1032 N N . ASN A 1 133 ? -2.457 -2.082 -4.459 1.00 78.12 133 ASN A N 1
ATOM 1033 C CA . ASN A 1 133 ? -2.947 -1.360 -5.628 1.00 78.12 133 ASN A CA 1
ATOM 1034 C C . ASN A 1 133 ? -4.483 -1.387 -5.638 1.00 78.12 133 ASN A C 1
ATOM 1036 O O . ASN A 1 133 ? -5.106 -2.428 -5.405 1.00 78.12 133 ASN A O 1
ATOM 1040 N N . CYS A 1 134 ? -5.115 -0.249 -5.918 1.00 83.19 134 CYS A N 1
ATOM 1041 C CA . CYS A 1 134 ? -6.552 -0.215 -6.180 1.00 83.19 134 CYS A CA 1
ATOM 1042 C C . CYS A 1 134 ? -6.797 -0.689 -7.616 1.00 83.19 134 CYS A C 1
ATOM 1044 O O . CYS A 1 134 ? -6.261 -0.113 -8.559 1.00 83.19 134 CYS A O 1
ATOM 1046 N N . LYS A 1 135 ? -7.596 -1.746 -7.782 1.00 84.75 135 LYS A N 1
ATOM 1047 C CA . LYS A 1 135 ? -7.968 -2.290 -9.094 1.00 84.75 135 LYS A CA 1
ATOM 1048 C C . LYS A 1 135 ? -9.437 -2.711 -9.111 1.00 84.75 135 LYS A C 1
ATOM 1050 O O . LYS A 1 135 ? -9.957 -3.094 -8.055 1.00 84.75 135 LYS A O 1
ATOM 1055 N N . PRO A 1 136 ? -10.106 -2.691 -10.278 1.00 85.12 136 PRO A N 1
ATOM 1056 C CA . PRO A 1 136 ? -11.423 -3.299 -10.418 1.00 85.12 136 PRO A CA 1
ATOM 1057 C C . PRO A 1 136 ? -11.419 -4.744 -9.897 1.00 85.12 136 PRO A C 1
ATOM 1059 O O . PRO A 1 136 ? -10.472 -5.496 -10.125 1.00 85.12 136 PRO A O 1
ATOM 1062 N N . GLY A 1 137 ? -12.455 -5.116 -9.145 1.00 87.88 137 GLY A N 1
ATOM 1063 C CA . GLY A 1 137 ? -12.591 -6.456 -8.568 1.00 87.88 137 GLY A CA 1
ATOM 1064 C C . GLY A 1 137 ? -11.748 -6.744 -7.317 1.00 87.88 137 GLY A C 1
ATOM 1065 O O . GLY A 1 137 ? -11.875 -7.840 -6.783 1.00 87.88 137 GLY A O 1
ATOM 1066 N N . ASN A 1 138 ? -10.941 -5.799 -6.803 1.00 88.94 138 ASN A N 1
ATOM 1067 C CA . ASN A 1 138 ? -10.1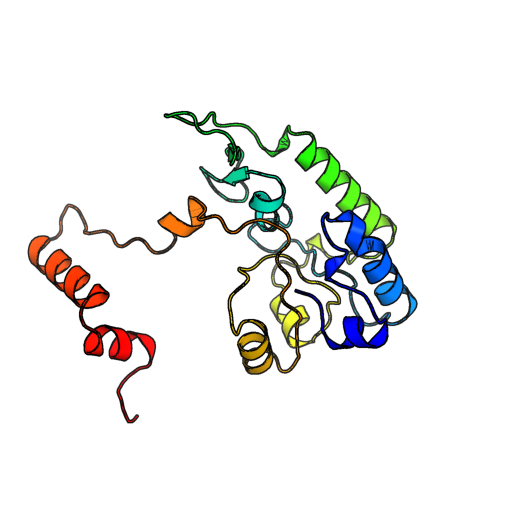16 -6.026 -5.600 1.00 88.94 138 ASN A CA 1
ATOM 1068 C C . ASN A 1 138 ? -10.960 -6.493 -4.395 1.00 88.94 138 ASN A C 1
ATOM 1070 O O . ASN A 1 138 ? -10.642 -7.499 -3.773 1.00 88.94 138 ASN A O 1
ATOM 1074 N N . SER A 1 139 ? -12.102 -5.849 -4.131 1.00 90.38 139 SER A N 1
ATOM 1075 C CA . SER A 1 139 ? -13.006 -6.271 -3.051 1.00 90.38 139 SER A CA 1
ATOM 1076 C C . SER A 1 139 ? -13.531 -7.703 -3.217 1.00 90.38 139 SER A C 1
ATOM 1078 O O . SER A 1 139 ? -13.617 -8.429 -2.231 1.00 90.38 139 SER A O 1
ATOM 1080 N N . ALA A 1 140 ? -13.848 -8.125 -4.446 1.00 92.50 140 ALA A N 1
ATOM 1081 C CA . ALA A 1 140 ? -14.333 -9.478 -4.723 1.00 92.50 140 ALA A CA 1
ATOM 1082 C C . ALA A 1 140 ? -13.222 -10.526 -4.562 1.00 92.50 140 ALA A C 1
ATOM 1084 O O . ALA A 1 140 ? -13.449 -11.580 -3.976 1.00 92.50 140 ALA A O 1
ATOM 1085 N N . GLU A 1 141 ? -12.009 -10.216 -5.026 1.00 91.56 141 GLU A N 1
ATOM 1086 C CA . GLU A 1 141 ? -10.829 -11.060 -4.817 1.00 91.56 141 GLU A CA 1
ATOM 1087 C C . GLU A 1 141 ? -10.506 -11.201 -3.328 1.00 91.56 141 GLU A C 1
ATOM 1089 O O . GLU A 1 141 ? -10.304 -12.309 -2.837 1.00 91.56 141 GLU A O 1
ATOM 1094 N N . HIS A 1 142 ? -10.521 -10.090 -2.591 1.00 92.44 142 HIS A N 1
ATOM 1095 C CA . HIS A 1 142 ? -10.279 -10.095 -1.157 1.00 92.44 142 HIS A CA 1
ATOM 1096 C C . HIS A 1 142 ? -11.330 -10.921 -0.404 1.00 92.44 142 HIS A C 1
ATOM 1098 O O . HIS A 1 142 ? -10.973 -11.696 0.484 1.00 92.44 142 HIS A O 1
ATOM 1104 N N . LEU A 1 143 ? -12.611 -10.794 -0.772 1.00 94.25 143 LEU A N 1
ATOM 1105 C CA . LEU A 1 143 ? -13.688 -11.615 -0.221 1.00 94.25 143 LEU A CA 1
ATOM 1106 C C . LEU A 1 143 ? -13.459 -13.103 -0.513 1.00 94.25 143 LEU A C 1
ATOM 1108 O O . LEU A 1 143 ? -13.542 -13.915 0.403 1.00 94.25 143 LEU A O 1
ATOM 1112 N N . ALA A 1 144 ? -13.131 -13.462 -1.756 1.00 94.19 144 ALA A N 1
ATOM 1113 C CA . ALA A 1 144 ? -12.878 -14.849 -2.140 1.00 94.19 144 ALA A CA 1
ATOM 1114 C C . ALA A 1 144 ? -11.665 -15.452 -1.406 1.00 94.19 144 ALA A C 1
ATOM 1116 O O . ALA A 1 144 ? -11.699 -16.617 -1.016 1.00 94.19 144 ALA A O 1
ATOM 1117 N N . ALA A 1 145 ? -10.610 -14.662 -1.189 1.00 92.31 145 ALA A N 1
ATOM 1118 C CA . ALA A 1 145 ? -9.382 -15.115 -0.540 1.00 92.31 145 ALA A CA 1
ATOM 1119 C C . ALA A 1 145 ? -9.482 -15.181 0.994 1.00 92.31 145 ALA A C 1
ATOM 1121 O O . ALA A 1 145 ? -8.876 -16.061 1.608 1.00 92.31 145 ALA A O 1
ATOM 1122 N N . ASN A 1 146 ? -10.213 -14.250 1.619 1.00 93.19 146 ASN A N 1
ATOM 1123 C CA . ASN A 1 146 ? -10.175 -14.045 3.073 1.00 93.19 146 ASN A CA 1
ATOM 1124 C C . ASN A 1 146 ? -11.524 -14.229 3.779 1.00 93.19 146 ASN A C 1
ATOM 1126 O O . ASN A 1 146 ? -11.548 -14.313 5.004 1.00 93.19 146 ASN A O 1
ATOM 1130 N N . GLY A 1 147 ? -12.639 -14.293 3.049 1.00 95.00 147 GLY A N 1
ATOM 1131 C CA . GLY A 1 147 ? -13.974 -14.510 3.616 1.00 95.00 147 GLY A CA 1
ATOM 1132 C C . GLY A 1 147 ? -14.645 -13.267 4.211 1.00 95.00 147 GLY A C 1
ATOM 1133 O O . GLY A 1 147 ? -15.660 -13.403 4.886 1.00 95.00 147 GLY A O 1
ATOM 1134 N N . TRP A 1 148 ? -14.110 -12.064 3.974 1.00 95.44 148 TRP A N 1
ATOM 1135 C CA . TRP A 1 148 ? -14.719 -10.805 4.417 1.00 95.44 148 TRP A CA 1
ATOM 1136 C C . TRP A 1 148 ? -14.486 -9.658 3.428 1.00 95.44 148 TRP A C 1
ATOM 1138 O O . TRP A 1 148 ? -13.504 -9.631 2.678 1.00 95.44 148 TRP A O 1
ATOM 1148 N N . GLU A 1 149 ? -15.421 -8.707 3.429 1.00 95.38 149 GLU A N 1
ATOM 1149 C CA . GLU A 1 149 ? -15.471 -7.614 2.462 1.00 95.38 149 GLU A CA 1
ATOM 1150 C C . GLU A 1 149 ? -14.646 -6.395 2.880 1.00 95.38 149 GLU A C 1
ATOM 1152 O O . GLU A 1 149 ? -14.661 -5.947 4.032 1.00 95.38 149 GLU A O 1
ATOM 1157 N N . ILE A 1 150 ? -14.002 -5.790 1.882 1.00 95.25 150 ILE A N 1
ATOM 1158 C CA . ILE A 1 150 ? -13.313 -4.508 2.011 1.00 95.25 150 ILE A CA 1
ATOM 1159 C C . ILE A 1 150 ? -13.899 -3.463 1.067 1.00 95.25 150 ILE A C 1
ATOM 1161 O O . ILE A 1 150 ? -14.343 -3.776 -0.040 1.00 95.25 150 ILE A O 1
ATOM 1165 N N . ILE A 1 151 ? -13.802 -2.196 1.459 1.00 94.50 151 ILE A N 1
ATOM 1166 C CA . ILE A 1 151 ? -13.880 -1.061 0.539 1.00 94.50 151 ILE A CA 1
ATOM 1167 C C . ILE A 1 151 ? -12.451 -0.689 0.137 1.00 94.50 151 ILE A C 1
ATOM 1169 O O . ILE A 1 151 ? -11.605 -0.347 0.974 1.00 94.50 151 ILE A O 1
ATOM 1173 N N . SER A 1 152 ? -12.175 -0.776 -1.164 1.00 91.94 152 SER A N 1
ATOM 1174 C CA . SER A 1 152 ? -10.930 -0.298 -1.760 1.00 91.94 152 SER A CA 1
ATOM 1175 C C . SER A 1 152 ? -11.101 1.148 -2.194 1.00 91.94 152 SER A C 1
ATOM 1177 O O . SER A 1 152 ? -11.878 1.425 -3.102 1.00 91.94 152 SER A O 1
ATOM 1179 N N . TYR A 1 153 ? -10.363 2.055 -1.559 1.00 90.81 153 TYR A N 1
ATOM 1180 C CA . TYR A 1 153 ? -10.456 3.487 -1.812 1.00 90.81 153 TYR A CA 1
ATOM 1181 C C . TYR A 1 153 ? -9.061 4.058 -2.118 1.00 90.81 153 TYR A C 1
ATOM 1183 O O . TYR A 1 153 ? -8.162 3.906 -1.283 1.00 90.81 153 TYR A O 1
ATOM 1191 N N . PRO A 1 154 ? -8.848 4.649 -3.309 1.00 89.00 154 PRO A N 1
ATOM 1192 C CA . PRO A 1 154 ? -7.585 5.275 -3.668 1.00 89.00 154 PRO A CA 1
ATOM 1193 C C . PRO A 1 154 ? -7.444 6.648 -2.999 1.00 89.00 154 PRO A C 1
ATOM 1195 O O . PRO A 1 154 ? -8.379 7.435 -2.952 1.00 89.00 154 PRO A O 1
ATOM 1198 N N . ILE A 1 155 ? -6.238 6.934 -2.525 1.00 84.75 155 ILE A N 1
ATOM 1199 C CA . ILE A 1 155 ? -5.851 8.159 -1.794 1.00 84.75 155 ILE A CA 1
ATOM 1200 C C . ILE A 1 155 ? -4.810 8.994 -2.558 1.00 84.75 155 ILE A C 1
ATOM 1202 O O . ILE A 1 155 ? -4.326 10.014 -2.077 1.00 84.75 155 ILE A O 1
ATOM 1206 N N . SER A 1 156 ? -4.396 8.516 -3.729 1.00 84.81 156 SER A N 1
ATOM 1207 C CA . SER A 1 156 ? -3.443 9.175 -4.612 1.00 84.81 156 SER A CA 1
ATOM 1208 C C . SER A 1 156 ? -3.878 8.970 -6.053 1.00 84.81 156 SER A C 1
ATOM 1210 O O . SER A 1 156 ? -4.639 8.046 -6.362 1.00 84.81 156 SER A O 1
ATOM 1212 N N . GLU A 1 157 ? -3.343 9.792 -6.946 1.00 85.31 157 GLU A N 1
ATOM 1213 C CA . GLU A 1 157 ? -3.442 9.524 -8.374 1.00 85.31 157 GLU A CA 1
ATOM 1214 C C . GLU A 1 157 ? -2.735 8.210 -8.734 1.00 85.31 157 GLU A C 1
ATOM 1216 O O . GLU A 1 157 ? -1.869 7.706 -8.006 1.00 85.31 157 GLU A O 1
ATOM 1221 N N . SER A 1 158 ? -3.150 7.626 -9.858 1.00 85.94 158 SER A N 1
ATOM 1222 C CA . SER A 1 158 ? -2.549 6.398 -10.371 1.00 85.94 158 SER A CA 1
ATOM 1223 C C . SER A 1 158 ? -1.225 6.721 -11.051 1.00 85.94 158 SER A C 1
ATOM 1225 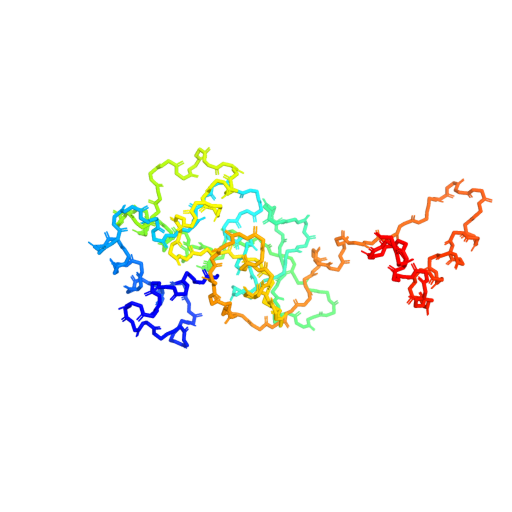O O . SER A 1 158 ? -1.206 7.406 -12.069 1.00 85.94 158 SER A O 1
ATOM 1227 N N . VAL A 1 159 ? -0.130 6.191 -10.508 1.00 86.50 159 VAL A N 1
ATOM 1228 C CA . VAL A 1 159 ? 1.217 6.341 -11.069 1.00 86.50 159 VAL A CA 1
ATOM 1229 C C . VAL A 1 159 ? 1.892 4.982 -11.223 1.00 86.50 159 VAL A C 1
ATOM 1231 O O . VAL A 1 159 ? 1.708 4.084 -10.397 1.00 86.50 159 VAL A O 1
ATOM 1234 N N . LEU A 1 160 ? 2.691 4.827 -12.280 1.00 86.00 160 LEU A N 1
ATOM 1235 C CA . LEU A 1 160 ? 3.583 3.682 -12.433 1.00 86.00 160 LEU A CA 1
ATOM 1236 C C . LEU A 1 160 ? 4.922 4.013 -11.787 1.00 86.00 160 LEU A C 1
ATOM 1238 O O . LEU A 1 160 ? 5.717 4.768 -12.335 1.00 86.00 160 LEU A O 1
ATOM 1242 N N . LYS A 1 161 ? 5.154 3.432 -10.614 1.00 85.88 161 LYS A N 1
ATOM 1243 C CA . LYS A 1 161 ? 6.411 3.587 -9.885 1.00 85.88 161 LYS A CA 1
ATOM 1244 C C . LYS A 1 161 ? 7.557 2.845 -10.550 1.00 85.88 161 LYS A C 1
ATOM 1246 O O . LYS A 1 161 ? 7.349 1.746 -11.077 1.00 85.88 161 LYS A O 1
ATOM 1251 N N . THR A 1 162 ? 8.776 3.344 -10.370 1.00 87.56 162 THR A N 1
ATOM 1252 C CA . THR A 1 162 ? 10.017 2.649 -10.740 1.00 87.56 162 THR A CA 1
ATOM 1253 C C . THR A 1 162 ? 10.014 1.217 -10.205 1.00 87.56 162 THR A C 1
ATOM 1255 O O . THR A 1 162 ? 10.208 0.272 -10.968 1.00 87.56 162 THR A O 1
ATOM 1258 N N . SER A 1 163 ? 9.671 1.024 -8.925 1.00 84.88 163 SER A N 1
ATOM 1259 C CA . SER A 1 163 ? 9.589 -0.309 -8.308 1.00 84.88 163 SER A CA 1
ATOM 1260 C C . SER A 1 163 ? 8.550 -1.231 -8.948 1.00 84.88 163 SER A C 1
ATOM 1262 O O . SER A 1 163 ? 8.730 -2.446 -8.947 1.00 84.88 163 SER A O 1
ATOM 1264 N N . SER A 1 164 ? 7.468 -0.674 -9.500 1.00 84.75 164 SER A N 1
ATOM 1265 C CA . SER A 1 164 ? 6.422 -1.451 -10.173 1.00 84.75 164 SER A CA 1
ATOM 1266 C C . SER A 1 164 ? 6.887 -1.899 -11.553 1.00 84.75 164 SER A C 1
ATOM 1268 O O . SER A 1 164 ? 6.731 -3.071 -11.888 1.00 84.75 164 SER A O 1
ATOM 1270 N N . ILE A 1 165 ? 7.539 -1.006 -12.303 1.00 86.00 165 ILE A N 1
ATOM 1271 C CA . ILE A 1 165 ? 8.087 -1.288 -13.637 1.00 86.00 165 ILE A CA 1
ATOM 1272 C C . ILE A 1 165 ? 9.158 -2.383 -13.565 1.00 86.00 165 ILE A C 1
ATOM 1274 O O . ILE A 1 165 ? 9.143 -3.321 -14.358 1.00 86.00 165 ILE A O 1
ATOM 1278 N N . ILE A 1 166 ? 10.061 -2.310 -12.583 1.00 87.88 166 ILE A N 1
ATOM 1279 C CA . ILE A 1 166 ? 11.184 -3.256 -12.485 1.00 87.88 166 ILE A CA 1
ATOM 1280 C C . ILE A 1 166 ? 10.823 -4.590 -11.810 1.00 87.88 166 ILE A C 1
ATOM 1282 O O . ILE A 1 166 ? 11.634 -5.514 -11.831 1.00 87.88 166 ILE A O 1
ATOM 1286 N N . SER A 1 167 ? 9.632 -4.708 -11.208 1.00 86.31 167 SER A N 1
ATOM 1287 C CA . SER A 1 167 ? 9.256 -5.850 -10.352 1.00 86.31 167 SER A CA 1
ATOM 1288 C C . SER A 1 167 ? 9.157 -7.194 -11.079 1.00 86.31 167 SER A C 1
ATOM 1290 O O . SER A 1 167 ? 9.362 -8.239 -10.467 1.00 86.31 167 SER A O 1
ATOM 1292 N N . THR A 1 168 ? 8.833 -7.172 -12.372 1.00 87.00 168 THR A N 1
ATOM 1293 C CA . THR A 1 168 ? 8.513 -8.364 -13.177 1.00 87.00 168 THR A CA 1
ATOM 1294 C C . THR A 1 168 ? 9.272 -8.375 -14.508 1.00 87.00 168 THR A C 1
ATOM 1296 O O . THR A 1 168 ? 8.808 -8.913 -15.512 1.00 87.00 168 THR A O 1
ATOM 1299 N N . MET A 1 169 ? 10.470 -7.778 -14.533 1.00 89.69 169 MET A N 1
ATOM 1300 C CA . MET A 1 169 ? 11.307 -7.764 -15.734 1.00 89.69 169 MET A CA 1
ATOM 1301 C C . MET A 1 169 ? 11.911 -9.138 -16.029 1.00 89.69 169 MET A C 1
ATOM 1303 O O . MET A 1 169 ? 12.441 -9.817 -15.148 1.00 89.69 169 MET A O 1
ATOM 1307 N N . HIS A 1 170 ? 11.913 -9.497 -17.310 1.00 91.75 170 HIS A N 1
ATOM 1308 C CA . HIS A 1 170 ? 12.636 -10.655 -17.817 1.00 91.75 170 HIS A CA 1
ATOM 1309 C C . HIS A 1 170 ? 14.046 -10.251 -18.256 1.00 91.75 170 HIS A C 1
ATOM 1311 O O . HIS A 1 170 ? 14.245 -9.212 -18.883 1.00 91.75 170 HIS A O 1
ATOM 1317 N N . GLY A 1 171 ? 15.032 -11.093 -17.948 1.00 93.75 171 GLY A N 1
ATOM 1318 C CA . GLY A 1 171 ? 16.416 -10.907 -18.377 1.00 93.75 171 GLY A CA 1
ATOM 1319 C C . GLY A 1 171 ? 16.916 -12.102 -19.180 1.00 93.75 171 GLY A C 1
ATOM 1320 O O . GLY A 1 171 ? 16.724 -13.250 -18.783 1.00 93.75 171 GLY A O 1
ATOM 1321 N N . ILE A 1 172 ? 17.609 -11.841 -20.290 1.00 97.06 172 ILE A N 1
ATOM 1322 C CA . ILE A 1 172 ? 18.358 -12.870 -21.020 1.00 97.06 172 ILE A CA 1
ATOM 1323 C C . ILE A 1 172 ? 19.796 -12.852 -20.513 1.00 97.06 172 ILE A C 1
ATOM 1325 O O . ILE A 1 172 ? 20.479 -11.828 -20.562 1.00 97.06 172 ILE A O 1
ATOM 1329 N N . ASN A 1 173 ? 20.275 -13.996 -20.024 1.00 97.00 173 ASN A N 1
ATOM 1330 C CA . ASN A 1 173 ? 21.646 -14.103 -19.544 1.00 97.00 173 ASN A CA 1
ATOM 1331 C C . ASN A 1 173 ? 22.643 -13.785 -20.674 1.00 97.00 173 ASN A C 1
ATOM 1333 O O . ASN A 1 173 ? 22.564 -14.367 -21.757 1.00 97.00 173 ASN A O 1
ATOM 1337 N N . ARG A 1 174 ? 23.632 -12.927 -20.388 1.00 97.25 174 ARG A N 1
ATOM 1338 C CA . ARG A 1 174 ? 24.708 -12.543 -21.318 1.00 97.25 174 ARG A CA 1
ATOM 1339 C C . ARG A 1 174 ? 25.469 -13.741 -21.906 1.00 97.25 174 ARG A C 1
ATOM 1341 O O . ARG A 1 174 ? 26.012 -13.636 -22.999 1.00 97.25 174 ARG A O 1
ATOM 1348 N N . THR A 1 175 ? 25.549 -14.864 -21.193 1.00 97.88 175 THR A N 1
ATOM 1349 C CA . THR A 1 175 ? 26.242 -16.086 -21.637 1.00 97.88 175 THR A CA 1
ATOM 1350 C C . THR A 1 175 ? 25.305 -17.150 -22.209 1.00 97.88 175 THR A C 1
ATOM 1352 O O . THR A 1 175 ? 25.764 -18.260 -22.504 1.00 97.88 175 THR A O 1
ATOM 1355 N N . SER A 1 176 ? 24.014 -16.832 -22.391 1.00 97.81 176 SER A N 1
ATOM 1356 C CA . SER A 1 176 ? 23.043 -17.732 -23.015 1.00 97.81 176 SER A CA 1
ATOM 1357 C C . SER A 1 176 ? 23.567 -18.231 -24.356 1.00 97.81 176 SER A C 1
ATOM 1359 O O . SER A 1 176 ? 24.071 -17.462 -25.174 1.00 97.81 176 SER A O 1
ATOM 1361 N N . LYS A 1 177 ? 23.435 -19.537 -24.592 1.00 98.38 177 LYS A N 1
ATOM 1362 C CA . LYS A 1 177 ? 23.792 -20.146 -25.878 1.00 98.38 177 LYS A CA 1
ATOM 1363 C C . LYS A 1 177 ? 22.727 -19.922 -26.951 1.00 98.38 177 LYS A C 1
ATOM 1365 O O . LYS A 1 177 ? 23.004 -20.183 -28.112 1.00 98.38 177 LYS A O 1
ATOM 1370 N N . ASN A 1 178 ? 21.540 -19.436 -26.573 1.00 98.25 178 ASN A N 1
ATOM 1371 C CA . ASN A 1 178 ? 20.410 -19.220 -27.477 1.00 98.25 178 ASN A CA 1
ATOM 1372 C C . ASN A 1 178 ? 19.644 -17.919 -27.139 1.00 98.25 178 ASN A C 1
ATOM 1374 O O . ASN A 1 178 ? 18.455 -17.982 -26.819 1.00 98.25 178 ASN A O 1
ATOM 1378 N N . PRO A 1 179 ? 20.289 -16.736 -27.160 1.00 98.00 179 PRO A N 1
ATOM 1379 C CA . PRO A 1 179 ? 19.630 -15.479 -26.798 1.00 98.00 179 PRO A CA 1
ATOM 1380 C C . PRO A 1 179 ? 18.480 -15.126 -27.753 1.00 98.00 179 PRO A C 1
ATOM 1382 O O . PRO A 1 179 ? 17.428 -14.688 -27.302 1.00 98.00 179 PRO A O 1
ATOM 1385 N N . GLU A 1 180 ? 18.631 -15.403 -29.050 1.00 98.19 180 GLU A N 1
ATOM 1386 C CA . GLU A 1 180 ? 17.585 -15.169 -30.055 1.00 98.19 180 GLU A CA 1
ATOM 1387 C C . GLU A 1 180 ? 16.344 -16.033 -29.796 1.00 98.19 180 GLU A C 1
ATOM 1389 O O . GLU A 1 180 ? 15.227 -15.528 -29.802 1.00 98.19 180 GLU A O 1
ATOM 1394 N N . ARG A 1 181 ? 16.522 -17.325 -29.481 1.00 98.12 181 ARG A N 1
ATOM 1395 C CA . ARG A 1 181 ? 15.397 -18.222 -29.161 1.00 98.12 181 ARG A CA 1
ATOM 1396 C C . ARG A 1 181 ? 14.709 -17.844 -27.853 1.00 98.12 181 ARG A C 1
ATOM 1398 O O . ARG A 1 181 ? 13.491 -17.950 -27.771 1.00 98.12 181 ARG A O 1
ATOM 1405 N N . ALA A 1 182 ? 15.470 -17.397 -26.853 1.00 98.00 182 ALA A N 1
ATOM 1406 C CA . ALA A 1 182 ? 14.896 -16.875 -25.618 1.00 98.00 182 ALA A CA 1
ATOM 1407 C C . ALA A 1 182 ? 14.034 -15.634 -25.894 1.00 98.00 182 ALA A C 1
ATOM 1409 O O . ALA A 1 182 ? 12.921 -15.559 -25.386 1.00 98.00 182 ALA A O 1
ATOM 1410 N N . MET A 1 183 ? 14.502 -14.719 -26.751 1.00 97.75 183 MET A N 1
ATOM 1411 C CA . MET A 1 183 ? 13.717 -13.550 -27.156 1.00 97.75 183 MET A CA 1
ATOM 1412 C C . MET A 1 183 ? 12.451 -13.947 -27.926 1.00 97.75 183 MET A C 1
ATOM 1414 O O . MET A 1 183 ? 11.378 -13.446 -27.621 1.00 97.75 183 MET A O 1
ATOM 1418 N N . MET A 1 184 ? 12.540 -14.903 -28.859 1.00 97.88 184 MET A N 1
ATOM 1419 C CA . MET A 1 184 ? 11.357 -15.421 -29.563 1.00 97.88 184 MET A CA 1
ATOM 1420 C C . MET A 1 184 ? 10.322 -16.015 -28.599 1.00 97.88 184 MET A C 1
ATOM 1422 O O . MET A 1 184 ? 9.130 -15.808 -28.779 1.00 97.88 184 MET A O 1
ATOM 1426 N N . PHE A 1 185 ? 10.759 -16.745 -27.569 1.00 96.81 185 PHE A N 1
ATOM 1427 C CA . PHE A 1 185 ? 9.842 -17.277 -26.560 1.00 96.81 185 PHE A CA 1
ATOM 1428 C C . PHE A 1 185 ? 9.231 -16.172 -25.687 1.00 96.81 185 PHE A C 1
ATOM 1430 O O . PHE A 1 185 ? 8.043 -16.231 -25.391 1.00 96.81 185 PHE A O 1
ATOM 1437 N N . MET A 1 186 ? 10.011 -15.156 -25.301 1.00 96.31 186 MET A N 1
ATOM 1438 C CA . MET A 1 186 ? 9.488 -13.995 -24.569 1.00 96.31 186 MET A CA 1
ATOM 1439 C C . MET A 1 186 ? 8.453 -13.218 -25.392 1.00 96.31 186 MET A C 1
ATOM 1441 O O . MET A 1 186 ? 7.451 -12.786 -24.831 1.00 96.31 186 MET A O 1
ATOM 1445 N N . GLU A 1 187 ? 8.653 -13.082 -26.704 1.00 96.75 187 GLU A N 1
ATOM 1446 C CA . GLU A 1 187 ? 7.658 -12.502 -27.612 1.00 96.75 187 GLU A CA 1
ATOM 1447 C C . GLU A 1 187 ? 6.370 -13.332 -27.609 1.00 96.75 187 GLU A C 1
ATOM 1449 O O . GLU A 1 187 ? 5.295 -12.787 -27.366 1.00 96.75 187 GLU A O 1
ATOM 1454 N N . LEU A 1 188 ? 6.470 -14.656 -27.793 1.00 97.50 188 LEU A N 1
ATOM 1455 C CA . LEU A 1 188 ? 5.307 -15.553 -27.752 1.00 97.50 188 LEU A CA 1
ATOM 1456 C C . LEU A 1 188 ? 4.559 -15.443 -26.423 1.00 97.50 188 LEU A C 1
ATOM 1458 O O . LEU A 1 188 ? 3.343 -15.306 -26.418 1.00 97.50 188 LEU A O 1
ATOM 1462 N N . LEU A 1 189 ? 5.277 -15.428 -25.300 1.00 95.25 189 LEU A N 1
ATOM 1463 C CA . LEU A 1 189 ? 4.686 -15.291 -23.970 1.00 95.25 189 LEU A CA 1
ATOM 1464 C C . LEU A 1 189 ? 3.827 -14.023 -23.822 1.00 95.25 189 LEU A C 1
ATOM 1466 O O . LEU A 1 189 ? 2.861 -14.035 -23.068 1.00 95.25 189 LEU A O 1
ATOM 1470 N N . ASN A 1 190 ? 4.178 -12.937 -24.517 1.00 94.44 190 ASN A N 1
ATOM 1471 C CA . ASN A 1 190 ? 3.490 -11.646 -24.415 1.00 94.44 190 ASN A CA 1
ATOM 1472 C C . ASN A 1 190 ? 2.509 -11.369 -25.567 1.00 94.44 190 ASN A C 1
ATOM 1474 O O . ASN A 1 190 ? 1.811 -10.357 -25.527 1.00 94.44 190 ASN A O 1
ATOM 1478 N N . THR A 1 191 ? 2.445 -12.231 -26.586 1.00 96.94 191 THR A N 1
ATOM 1479 C CA . THR A 1 191 ? 1.622 -12.006 -27.791 1.00 96.94 191 THR A CA 1
ATOM 1480 C C . THR A 1 191 ? 0.682 -13.159 -28.134 1.00 96.94 191 THR A C 1
ATOM 1482 O O . THR A 1 191 ? -0.331 -12.929 -28.796 1.00 96.94 191 THR A O 1
ATOM 1485 N N . ASP A 1 192 ? 0.961 -14.377 -27.667 1.00 98.06 192 ASP A N 1
ATOM 1486 C CA . ASP A 1 192 ? 0.132 -15.558 -27.892 1.00 98.06 192 ASP A CA 1
ATOM 1487 C C . ASP A 1 192 ? -0.838 -15.782 -26.721 1.00 98.06 192 ASP A C 1
ATOM 1489 O O . ASP A 1 192 ? -0.441 -16.027 -25.579 1.00 98.06 192 ASP A O 1
ATOM 1493 N N . VAL A 1 193 ? -2.137 -15.686 -27.012 1.00 96.69 193 VAL A N 1
ATOM 1494 C CA . VAL A 1 193 ? -3.205 -15.761 -26.003 1.00 96.69 193 VAL A CA 1
ATOM 1495 C C . VAL A 1 193 ? -3.349 -17.169 -25.420 1.00 96.69 193 VAL A C 1
ATOM 1497 O O . VAL A 1 193 ? -3.649 -17.302 -24.233 1.00 96.69 193 VAL A O 1
ATOM 1500 N N . GLU A 1 194 ? -3.138 -18.217 -26.219 1.00 96.81 194 GLU A N 1
ATOM 1501 C CA . GLU A 1 194 ? -3.250 -19.604 -25.756 1.00 96.81 194 GLU A CA 1
ATOM 1502 C C . GLU A 1 194 ? -2.113 -19.919 -24.782 1.00 96.81 194 GLU A C 1
ATOM 1504 O O . GLU A 1 194 ? -2.360 -20.395 -23.673 1.00 96.81 194 GLU A O 1
ATOM 1509 N N . LEU A 1 195 ? -0.878 -19.556 -25.142 1.00 96.88 195 LEU A N 1
ATOM 1510 C CA . LEU A 1 195 ? 0.290 -19.729 -24.281 1.00 96.88 195 LEU A CA 1
ATOM 1511 C C . LEU A 1 195 ? 0.171 -18.920 -22.983 1.00 96.88 195 LEU A C 1
ATOM 1513 O O . LEU A 1 195 ? 0.472 -19.438 -21.905 1.00 96.88 195 LEU A O 1
ATOM 1517 N N . TYR A 1 196 ? -0.280 -17.665 -23.066 1.00 95.94 196 TYR A N 1
ATOM 1518 C CA . TYR A 1 196 ? -0.462 -16.820 -21.886 1.00 95.94 196 TYR A CA 1
ATOM 1519 C C . TYR A 1 196 ? -1.508 -17.399 -20.925 1.00 95.94 196 TYR A C 1
ATOM 1521 O O . TYR A 1 196 ? -1.263 -17.497 -19.718 1.00 95.94 196 TYR A O 1
ATOM 1529 N N . ASN A 1 197 ? -2.660 -17.827 -21.451 1.00 95.75 197 ASN A N 1
ATOM 1530 C CA . ASN A 1 197 ? -3.727 -18.417 -20.645 1.00 95.75 197 ASN A CA 1
ATOM 1531 C C . ASN A 1 197 ? -3.314 -19.763 -20.048 1.00 95.75 197 ASN A C 1
ATOM 1533 O O . ASN A 1 197 ? -3.584 -19.995 -18.872 1.00 95.75 197 ASN A O 1
ATOM 1537 N N . LEU A 1 198 ? -2.604 -20.604 -20.805 1.00 96.44 198 LEU A N 1
ATOM 1538 C CA . LEU A 1 198 ? -2.071 -21.875 -20.313 1.00 96.44 198 LEU A CA 1
ATOM 1539 C C . LEU A 1 198 ? -1.182 -21.672 -19.080 1.00 96.44 198 LEU A C 1
ATOM 1541 O O . LEU A 1 198 ? -1.303 -22.394 -18.092 1.00 96.44 198 LEU A O 1
ATOM 1545 N N . LEU A 1 199 ? -0.290 -20.680 -19.122 1.00 95.56 199 LEU A N 1
ATOM 1546 C CA . LEU A 1 199 ? 0.618 -20.393 -18.009 1.00 95.56 199 LEU A CA 1
ATOM 1547 C C . LEU A 1 199 ? -0.075 -19.696 -16.832 1.00 95.56 199 LEU A C 1
ATOM 1549 O O . LEU A 1 199 ? 0.360 -19.861 -15.694 1.00 95.56 199 LEU A O 1
ATOM 1553 N N . THR A 1 200 ? -1.138 -18.934 -17.093 1.00 93.06 200 THR A N 1
ATOM 1554 C CA . THR A 1 200 ? -1.848 -18.155 -16.067 1.00 93.06 200 THR A CA 1
ATOM 1555 C C . THR A 1 200 ? -2.912 -18.973 -15.336 1.00 93.06 200 THR A C 1
ATOM 1557 O O . THR A 1 200 ? -3.028 -18.880 -14.116 1.00 93.06 200 THR A O 1
ATOM 1560 N N . PHE A 1 201 ? -3.694 -19.771 -16.066 1.00 92.94 201 PHE A N 1
ATOM 1561 C CA . PHE A 1 201 ? -4.856 -20.494 -15.538 1.00 92.94 201 PHE A CA 1
ATOM 1562 C C . PHE A 1 201 ? -4.642 -22.006 -15.429 1.00 92.94 201 PHE A C 1
ATOM 1564 O O . PHE A 1 201 ? -5.383 -22.664 -14.704 1.00 92.94 201 PHE A O 1
ATOM 1571 N N . GLY A 1 202 ? -3.624 -22.554 -16.096 1.00 94.50 202 GLY A N 1
ATOM 1572 C CA . GLY A 1 202 ? -3.384 -23.993 -16.171 1.00 94.50 202 GLY A CA 1
ATOM 1573 C C . GLY A 1 202 ? -3.934 -24.619 -17.453 1.00 94.50 202 GLY A C 1
ATOM 1574 O O . GLY A 1 202 ? -4.262 -23.932 -18.418 1.00 94.50 202 GLY A O 1
ATOM 1575 N N . ILE A 1 203 ? -3.981 -25.953 -17.485 1.00 95.69 203 ILE A N 1
ATOM 1576 C CA . ILE A 1 203 ? -4.426 -26.708 -18.663 1.00 95.69 203 ILE A CA 1
ATOM 1577 C C . ILE A 1 203 ? -5.945 -26.599 -18.778 1.00 95.69 203 ILE A C 1
ATOM 1579 O O . ILE A 1 203 ? -6.665 -26.921 -17.837 1.00 95.69 203 ILE A O 1
ATOM 1583 N N . GLU A 1 204 ? -6.434 -26.186 -19.944 1.00 93.06 204 GLU A N 1
ATOM 1584 C CA . GLU A 1 204 ? -7.867 -26.068 -20.187 1.00 93.06 204 GLU A CA 1
ATOM 1585 C C . GLU A 1 204 ? -8.596 -27.408 -19.969 1.00 93.06 204 GLU A C 1
ATOM 1587 O O . GLU A 1 204 ? -8.191 -28.455 -20.480 1.00 93.06 204 GLU A O 1
ATOM 1592 N N . GLY A 1 205 ? -9.693 -27.367 -19.208 1.00 93.12 205 GLY A N 1
ATOM 1593 C CA . GLY A 1 205 ? -10.541 -28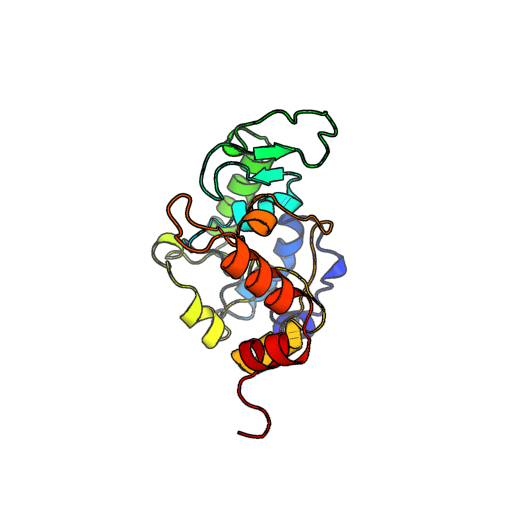.531 -18.933 1.00 93.12 205 GLY A CA 1
ATOM 1594 C C . GLY A 1 205 ? -10.044 -29.471 -17.829 1.00 93.12 205 GLY A C 1
ATOM 1595 O O . GLY A 1 205 ? -10.684 -30.502 -17.609 1.00 93.12 205 GLY A O 1
ATOM 1596 N N . ILE A 1 206 ? -8.948 -29.132 -17.142 1.00 90.06 206 ILE A N 1
ATOM 1597 C CA . ILE A 1 206 ? -8.431 -29.843 -15.959 1.00 90.06 206 ILE A CA 1
ATOM 1598 C C . ILE A 1 206 ? -8.633 -28.973 -14.720 1.00 90.06 206 ILE A C 1
ATOM 1600 O O . ILE A 1 206 ? -9.122 -29.526 -13.708 1.00 90.06 206 ILE A O 1
#

Solvent-accessible surface area (backbone atoms only — not comparable to full-atom values): 12126 Å² total; per-residue (Å²): 60,35,29,36,68,58,35,64,72,68,66,57,65,72,84,71,44,68,54,76,74,57,45,47,70,59,31,50,51,33,50,74,76,36,77,86,35,35,20,36,56,64,42,49,35,88,56,40,76,63,45,52,41,31,59,59,72,42,35,34,45,73,78,37,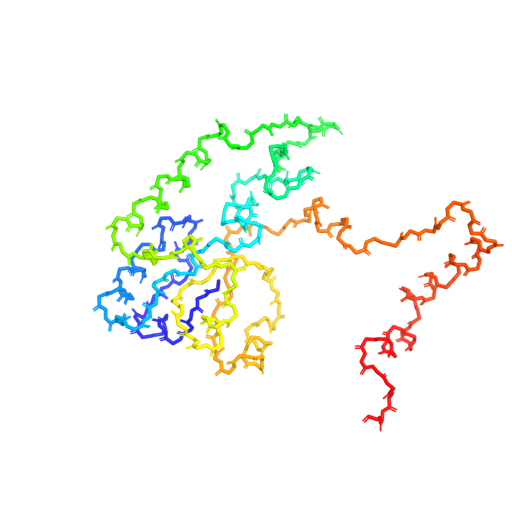63,87,45,80,28,23,29,51,70,83,50,82,51,100,72,59,66,76,39,54,55,81,76,38,68,67,42,53,49,51,54,50,54,55,52,50,36,42,76,74,58,32,30,56,93,61,20,78,78,34,59,67,62,63,67,45,56,60,65,66,30,41,42,29,41,82,52,82,84,81,55,92,62,48,39,58,51,44,24,75,75,48,76,51,56,42,42,76,70,77,63,50,84,94,74,89,37,58,62,63,66,63,69,77,66,86,81,79,61,94,81,52,94,52,57,69,60,52,50,53,50,55,50,42,56,78,72,36,67,67,61,36,43,40,74,72,77,40,67,87,99,115

Foldseek 3Di:
DFFVVLCVVVVPDPVQDQDPVSLVVSLVCCVVPPVQAQAEPQAQEPLDLCLLCQQSVQWFADPGSPDFWIFGVPQPDPDTDTGGPCVDVSVVVVVVSVVVCVVVRSAPPCRHVPHDCVVVLLVVRYRDYTHDDDDPCPQVVSCVVRVGGDDDDDNHDDDCHPCNVPVDDDDDDPPDPCSVVVVVVVCCCVPPPVNVCCVVPNDPPD

Organism: NCBI:txid412755

Secondary structure (DSSP, 8-state):
-EEHHHHHHHT--GGG-SSGGGGHHHHHHHHHH-TTSEEE---S-TT-TTGGGTTTTTEEESS-TTSS-EEETT--SSSPPPB-GGGSHHHHHHHHHHHHHHHTTSS-TTGGG----HHHHHTT-EEE---S---TTHHHHHHHHHSS-EE----S-----HHHHHTT-----TT-S-HHHHHHHHHHHHH-HHHHHHHHH-STT-

Radius of gyration: 20.67 Å; Cα contacts (8 Å, |Δi|>4): 241; chains: 1; bounding box: 48×48×52 Å